Protein 1K3S (pdb70)

Secondary structure (DSSP, 8-state):
--HHHHHHHHTT------EEETTEEE---B-SSEE--EE-----SHHHHHHHHHHHHHSSSEEEE-TTS--EEEE--EETTS-HHHHHHHHHHHHHHHHHHHHHH-/--HHHHHHHHHT-----EEETTTEEE-----TTEE--EE------HHHHHHHHHHHHH-SSEEEE-TTSS-EEEE--EETTS-HHHHHHHHHHHHHHHHHHT--

Foldseek 3Di:
DFLVVLLCVVVVHDPWDWDQDPNWIDGWDDDPFKIKWTFLAQDDDDPLVVVLVVVCVVAPWHWAADPVNGGIITMDIDTSPDDSVCVNVVVVVSCVRVVVVSVVND/DWLVVLQCVVVVHDDCQDDDPLRWTDDWDCPPQKIKWTFLAQDPDPVVVVVQVVVQVPDQWHWDADPVNGGIITMHMGGRPDHSVVSNVRVVRRVVVSSVVNDD

Sequence (210 aa):
ESLLNRLYDALGLDEPLLIIDDGIQVYFNESDHTLECCPFPLPDDILTLQHFLRLNYTSAVTIGADADNTALVALYRLPQTSTEEEALTGFELFISNVKQLKEHYAESLLNRLYDALGLDAPLLIIDDGIQVYFNESDHTLECCPFPLPDDILTLQHFLRLNYTSAVTIGADADNTALVALYRLPQTSTEEEALTGFELFISNVKQLKEH

Structure (mmCIF, N/CA/C/O backbone):
data_1K3S
#
_entry.id   1K3S
#
_cell.length_a   44.497
_cell.length_b   48.725
_cell.length_c   94.532
_cell.angle_alpha   90.00
_cell.angle_beta   90.00
_cell.angle_gamma   90.00
#
_symmetry.space_group_name_H-M   'P 21 21 21'
#
loop_
_entity.id
_entity.type
_entity.pdbx_description
1 polymer SigE
2 non-polymer 'PHOSPHATE ION'
3 water water
#
loop_
_atom_site.group_PDB
_atom_site.id
_atom_site.type_symbol
_atom_site.label_atom_id
_atom_site.label_alt_id
_atom_site.label_comp_id
_atom_site.label_asym_id
_atom_site.label_entity_id
_atom_site.label_seq_id
_atom_site.pdbx_PDB_ins_code
_atom_site.Cartn_x
_atom_site.Cartn_y
_atom_site.Cartn_z
_atom_site.occupancy
_atom_site.B_iso_or_equiv
_atom_site.auth_seq_id
_atom_site.auth_comp_id
_atom_site.auth_asym_id
_atom_site.auth_atom_id
_atom_site.pdbx_PDB_model_num
ATOM 9 N N . GLU A 1 2 ? -26.656 -15.005 6.742 1.00 43.45 2 GLU A N 1
ATOM 10 C CA . GLU A 1 2 ? -25.808 -14.012 7.392 1.00 39.76 2 GLU A CA 1
ATOM 11 C C . GLU A 1 2 ? -25.128 -13.167 6.315 1.00 36.53 2 GLU A C 1
ATOM 12 O O . GLU A 1 2 ? -24.699 -13.695 5.290 1.00 33.62 2 GLU A O 1
ATOM 18 N N . SER A 1 3 ? -25.033 -11.859 6.541 1.00 34.37 3 SER A N 1
ATOM 19 C CA . SER A 1 3 ? -24.405 -10.975 5.562 1.00 32.78 3 SER A CA 1
ATOM 20 C C . SER A 1 3 ? -22.956 -11.383 5.346 1.00 29.24 3 SER A C 1
ATOM 21 O O . SER A 1 3 ? -22.372 -12.083 6.173 1.00 28.69 3 SER A O 1
ATOM 24 N N . LEU A 1 4 ? -22.377 -10.934 4.236 1.00 29.80 4 LEU A N 1
ATOM 25 C CA . LEU A 1 4 ? -20.991 -11.256 3.916 1.00 28.55 4 LEU A CA 1
ATOM 26 C C . LEU A 1 4 ? -20.022 -10.664 4.936 1.00 26.33 4 LEU A C 1
ATOM 27 O O . LEU A 1 4 ? -19.045 -11.310 5.315 1.00 22.50 4 LEU A O 1
ATOM 32 N N . LEU A 1 5 ? -20.291 -9.439 5.384 1.00 25.75 5 LEU A N 1
ATOM 33 C CA . LEU A 1 5 ? -19.419 -8.796 6.361 1.00 27.51 5 LEU A CA 1
ATOM 34 C C . LEU A 1 5 ? -19.445 -9.536 7.696 1.00 28.63 5 LEU A C 1
ATOM 35 O O . LEU A 1 5 ? -18.418 -9.654 8.365 1.00 26.81 5 LEU A O 1
ATOM 40 N N . ASN A 1 6 ? -20.616 -10.033 8.086 1.00 29.79 6 ASN A N 1
ATOM 41 C CA . ASN A 1 6 ? -20.722 -10.766 9.341 1.00 32.43 6 ASN A CA 1
ATOM 42 C C . ASN A 1 6 ? -19.932 -12.067 9.265 1.00 29.67 6 ASN A C 1
ATOM 43 O O . ASN A 1 6 ? -19.301 -12.473 10.238 1.00 28.00 6 ASN A O 1
ATOM 48 N N . ARG A 1 7 ? -19.969 -12.717 8.107 1.00 30.20 7 ARG A N 1
ATOM 49 C CA . ARG A 1 7 ? -19.241 -13.963 7.920 1.00 31.37 7 ARG A CA 1
ATOM 50 C C . ARG A 1 7 ? -17.740 -13.705 7.925 1.00 32.28 7 ARG A C 1
ATOM 51 O O . ARG A 1 7 ? -16.963 -14.565 8.334 1.00 31.45 7 ARG A O 1
ATOM 59 N N . LEU A 1 8 ? -17.333 -12.524 7.467 1.00 29.49 8 LEU A N 1
ATOM 60 C CA . LEU A 1 8 ? -15.919 -12.176 7.461 1.00 31.32 8 LEU A CA 1
ATOM 61 C C . LEU A 1 8 ? -15.498 -11.998 8.914 1.00 32.33 8 LEU A C 1
ATOM 62 O O . LEU A 1 8 ? -14.450 -12.487 9.332 1.00 32.10 8 LEU A O 1
ATOM 67 N N . TYR A 1 9 ? -16.325 -11.292 9.681 1.00 36.06 9 TYR A N 1
ATOM 68 C CA . TYR A 1 9 ? -16.040 -11.073 11.093 1.00 35.63 9 TYR A CA 1
ATOM 69 C C . TYR A 1 9 ? -15.862 -12.417 11.797 1.00 38.06 9 TYR A C 1
ATOM 70 O O . TYR A 1 9 ? -14.952 -12.583 12.609 1.00 36.53 9 TYR A O 1
ATOM 79 N N . ASP A 1 10 ? -16.728 -13.378 11.481 1.00 38.39 10 ASP A N 1
ATOM 80 C CA . ASP A 1 10 ? -16.634 -14.697 12.098 1.00 40.98 10 ASP A CA 1
ATOM 81 C C . ASP A 1 10 ? -15.314 -15.353 11.709 1.00 41.49 10 ASP A C 1
ATOM 82 O O . ASP A 1 10 ? -14.627 -15.937 12.547 1.00 41.15 10 ASP A O 1
ATOM 87 N N . ALA A 1 11 ? -14.966 -15.250 10.431 1.00 41.15 11 ALA A N 1
ATOM 88 C CA . ALA A 1 11 ? -13.731 -15.833 9.929 1.00 41.30 11 ALA A CA 1
ATOM 89 C C . ALA A 1 11 ? -12.533 -15.219 10.638 1.00 42.41 11 ALA A C 1
ATOM 90 O O . ALA A 1 11 ? -11.499 -15.863 10.804 1.00 42.30 11 ALA A O 1
ATOM 92 N N . LEU A 1 12 ? -12.675 -13.965 11.052 1.00 42.47 12 LEU A N 1
ATOM 93 C CA . LEU A 1 12 ? -11.601 -13.276 11.753 1.00 44.76 12 LEU A CA 1
ATOM 94 C C . LEU A 1 12 ? -11.713 -13.547 13.254 1.00 46.72 12 LEU A C 1
ATOM 95 O O . LEU A 1 12 ? -11.025 -12.925 14.062 1.00 45.32 12 LEU A O 1
ATOM 100 N N . GLY A 1 13 ? -12.584 -14.489 13.609 1.00 49.19 13 GLY A N 1
ATOM 101 C CA . GLY A 1 13 ? -12.782 -14.845 15.002 1.00 52.67 13 GLY A CA 1
ATOM 102 C C . GLY A 1 13 ? -13.296 -13.688 15.831 1.00 56.10 13 GLY A C 1
ATOM 103 O O . GLY A 1 13 ? -12.724 -13.359 16.870 1.00 57.02 13 GLY A O 1
ATOM 104 N N . LEU A 1 14 ? -14.383 -13.073 15.377 1.00 58.53 14 LEU A N 1
ATOM 105 C CA . LEU A 1 14 ? -14.970 -11.938 16.076 1.00 61.53 14 LEU A CA 1
ATOM 106 C C . LEU A 1 14 ? -16.468 -12.104 16.305 1.00 63.34 14 LEU A C 1
ATOM 107 O O . LEU A 1 14 ? -17.178 -12.660 15.466 1.00 63.13 14 LEU A O 1
ATOM 112 N N . ASP A 1 15 ? -16.943 -11.610 17.444 1.00 64.94 15 ASP A N 1
ATOM 113 C CA . ASP A 1 15 ? -18.356 -11.708 17.794 1.00 66.91 15 ASP A CA 1
ATOM 114 C C . ASP A 1 15 ? -19.094 -10.397 17.522 1.00 67.00 15 ASP A C 1
ATOM 115 O O . ASP A 1 15 ? -19.749 -9.883 18.454 1.00 67.06 15 ASP A O 1
ATOM 120 N N . GLU A 1 20 ? -22.712 -3.075 14.051 1.00 58.11 20 GLU A N 1
ATOM 121 C CA . GLU A 1 20 ? -22.038 -2.124 14.981 1.00 58.76 20 GLU A CA 1
ATOM 122 C C . GLU A 1 20 ? -20.706 -1.653 14.406 1.00 57.93 20 GLU A C 1
ATOM 123 O O . GLU A 1 20 ? -19.938 -2.451 13.871 1.00 57.95 20 GLU A O 1
ATOM 129 N N . PRO A 1 21 ? -20.415 -0.345 14.510 1.00 57.33 21 PRO A N 1
ATOM 130 C CA . PRO A 1 21 ? -19.151 0.179 13.983 1.00 56.55 21 PRO A CA 1
ATOM 131 C C . PRO A 1 21 ? -18.000 -0.698 14.473 1.00 54.38 21 PRO A C 1
ATOM 132 O O . PRO A 1 21 ? -18.105 -1.332 15.524 1.00 56.37 21 PRO A O 1
ATOM 136 N N . LEU A 1 22 ? -16.903 -0.734 13.727 1.00 48.48 22 LEU A N 1
ATOM 137 C CA . LEU A 1 22 ? -15.791 -1.583 14.125 1.00 42.13 22 LEU A CA 1
ATOM 138 C C . LEU A 1 22 ? -14.486 -1.240 13.412 1.00 36.70 22 LEU A C 1
ATOM 139 O O . LEU A 1 22 ? -14.469 -0.990 12.207 1.00 35.57 22 LEU A O 1
ATOM 144 N N . LEU A 1 23 ? -13.391 -1.238 14.163 1.00 29.37 23 LEU A N 1
ATOM 145 C CA . LEU A 1 23 ? -12.090 -0.937 13.588 1.00 26.34 23 LEU A CA 1
ATOM 146 C C . LEU A 1 23 ? -11.130 -2.088 13.840 1.00 25.81 23 LEU A C 1
ATOM 147 O O . LEU A 1 23 ? -10.981 -2.548 14.973 1.00 28.22 23 LEU A O 1
ATOM 152 N N . ILE A 1 24 ? -10.483 -2.559 12.782 1.00 23.88 24 ILE A N 1
ATOM 153 C CA . ILE A 1 24 ? -9.536 -3.649 12.920 1.00 23.61 24 ILE A CA 1
ATOM 154 C C . ILE A 1 24 ? -8.110 -3.140 12.835 1.00 26.05 24 ILE A C 1
ATOM 155 O O . ILE A 1 24 ? -7.797 -2.246 12.045 1.00 22.15 24 ILE A O 1
ATOM 160 N N . ILE A 1 25 ? -7.247 -3.706 13.668 1.00 25.21 25 ILE A N 1
ATOM 161 C CA . ILE A 1 25 ? -5.845 -3.338 13.653 1.00 31.51 25 ILE A CA 1
ATOM 162 C C . ILE A 1 25 ? -5.098 -4.630 13.392 1.00 34.29 25 ILE A C 1
ATOM 163 O O . ILE A 1 25 ? -5.037 -5.514 14.248 1.00 36.22 25 ILE A O 1
ATOM 168 N N . ASP A 1 26 ? -4.559 -4.735 12.184 1.00 35.59 26 ASP A N 1
ATOM 169 C CA . ASP A 1 26 ? -3.826 -5.911 11.745 1.00 39.06 26 ASP A CA 1
ATOM 170 C C . ASP A 1 26 ? -2.415 -5.484 11.358 1.00 40.79 26 ASP A C 1
ATOM 171 O O . ASP A 1 26 ? -2.214 -4.873 10.307 1.00 39.10 26 ASP A O 1
ATOM 176 N N . ASP A 1 27 ? -1.447 -5.799 12.212 1.00 42.19 27 ASP A N 1
ATOM 177 C CA . ASP A 1 27 ? -0.050 -5.445 11.965 1.00 44.98 27 ASP A CA 1
ATOM 178 C C . ASP A 1 27 ? 0.145 -3.938 11.853 1.00 44.04 27 ASP A C 1
ATOM 179 O O . ASP A 1 27 ? 0.819 -3.460 10.941 1.00 43.37 27 ASP A O 1
ATOM 184 N N . GLY A 1 28 ? -0.445 -3.192 12.781 1.00 42.29 28 GLY A N 1
ATOM 185 C CA . GLY A 1 28 ? -0.307 -1.748 12.751 1.00 39.31 28 GLY A CA 1
ATOM 186 C C . GLY A 1 28 ? -1.121 -1.093 11.650 1.00 36.69 28 GLY A C 1
ATOM 187 O O . GLY A 1 28 ? -1.138 0.133 11.534 1.00 36.93 28 GLY A O 1
ATOM 188 N N . ILE A 1 29 ? -1.791 -1.906 10.838 1.00 33.14 29 ILE A N 1
ATOM 189 C CA . ILE A 1 29 ? -2.620 -1.389 9.754 1.00 27.63 29 ILE A CA 1
ATOM 190 C C . ILE A 1 29 ? -4.073 -1.293 10.209 1.00 27.04 29 ILE A C 1
ATOM 191 O O . ILE A 1 29 ? -4.638 -2.254 10.736 1.00 25.07 29 ILE A O 1
ATOM 196 N N . GLN A 1 30 ? -4.667 -0.123 10.005 1.00 22.81 30 GLN A N 1
ATOM 197 C CA . GLN A 1 30 ? -6.055 0.112 10.384 1.00 22.94 30 GLN A CA 1
ATOM 198 C C . GLN A 1 30 ? -6.981 -0.288 9.247 1.00 23.64 30 GLN A C 1
ATOM 199 O O . GLN A 1 30 ? -6.731 0.039 8.085 1.00 20.79 30 GLN A O 1
ATOM 205 N N . VAL A 1 31 ? -8.057 -0.989 9.581 1.00 21.42 31 VAL A N 1
ATOM 206 C CA . VAL A 1 31 ? -9.012 -1.395 8.568 1.00 20.65 31 VAL A CA 1
ATOM 207 C C . VAL A 1 31 ? -10.432 -1.294 9.096 1.00 19.33 31 VAL A C 1
ATOM 208 O O . VAL A 1 31 ? -10.742 -1.825 10.163 1.00 21.37 31 VAL A O 1
ATOM 212 N N . TYR A 1 32 ? -11.283 -0.592 8.356 1.00 19.99 32 TYR A N 1
ATOM 213 C CA . TYR A 1 32 ? -12.689 -0.468 8.708 1.00 19.75 32 TYR A CA 1
ATOM 214 C C . TYR A 1 32 ? -13.464 -0.722 7.426 1.00 19.17 32 TYR A C 1
ATOM 215 O O . TYR A 1 32 ? -12.891 -0.705 6.336 1.00 18.02 32 TYR A O 1
ATOM 224 N N . PHE A 1 33 ? -14.762 -0.965 7.548 1.00 20.69 33 PHE A N 1
ATOM 225 C CA . PHE A 1 33 ? -15.571 -1.278 6.382 1.00 19.91 33 PHE A CA 1
ATOM 226 C C . PHE A 1 33 ? -16.703 -0.311 6.102 1.00 20.18 33 PHE A C 1
ATOM 227 O O . PHE A 1 33 ? -17.323 0.229 7.011 1.00 17.02 33 PHE A O 1
ATOM 235 N N . ASN A 1 34 ? -16.957 -0.097 4.821 1.00 17.93 34 ASN A N 1
ATOM 236 C CA . ASN A 1 34 ? -18.047 0.761 4.405 1.00 20.30 34 ASN A CA 1
ATOM 237 C C . ASN A 1 34 ? -18.926 -0.172 3.595 1.00 20.56 34 ASN A C 1
ATOM 238 O O . ASN A 1 34 ? -18.434 -1.151 3.033 1.00 21.11 34 ASN A O 1
ATOM 243 N N . GLU A 1 35 ? -20.221 0.104 3.549 1.00 20.75 35 GLU A N 1
ATOM 244 C CA . GLU A 1 35 ? -21.111 -0.750 2.782 1.00 23.37 35 GLU A CA 1
ATOM 245 C C . GLU A 1 35 ? -22.114 0.034 1.966 1.00 23.14 35 GLU A C 1
ATOM 246 O O . GLU A 1 35 ? -22.544 1.118 2.354 1.00 20.02 35 GLU A O 1
ATOM 252 N N . SER A 1 36 ? -22.469 -0.537 0.823 1.00 24.23 36 SER A N 1
ATOM 253 C CA . SER A 1 36 ? -23.474 0.026 -0.060 1.00 27.58 36 SER A CA 1
ATOM 254 C C . SER A 1 36 ? -24.341 -1.186 -0.379 1.00 28.46 36 SER A C 1
ATOM 255 O O . SER A 1 36 ? -24.023 -2.302 0.033 1.00 26.22 36 SER A O 1
ATOM 258 N N . ASP A 1 37 ? -25.437 -0.972 -1.094 1.00 34.19 37 ASP A N 1
ATOM 259 C CA . ASP A 1 37 ? -26.344 -2.056 -1.450 1.00 35.27 37 ASP A CA 1
ATOM 260 C C . ASP A 1 37 ? -25.664 -3.281 -2.072 1.00 34.67 37 ASP A C 1
ATOM 261 O O . ASP A 1 37 ? -25.885 -4.413 -1.639 1.00 33.22 37 ASP A O 1
ATOM 266 N N . HIS A 1 38 ? -24.820 -3.059 -3.071 1.00 30.14 38 HIS A N 1
ATOM 267 C CA . HIS A 1 38 ? -24.168 -4.170 -3.753 1.00 29.19 38 HIS A CA 1
ATOM 268 C C . HIS A 1 38 ? -22.686 -4.354 -3.449 1.00 28.64 38 HIS A C 1
ATOM 269 O O . HIS A 1 38 ? -22.075 -5.305 -3.934 1.00 27.50 38 HIS A O 1
ATOM 276 N N . THR A 1 39 ? -22.102 -3.476 -2.642 1.00 25.44 39 THR A N 1
ATOM 277 C CA . THR A 1 39 ? -20.670 -3.591 -2.400 1.00 24.74 39 THR A CA 1
ATOM 278 C C . THR A 1 39 ? -20.155 -3.429 -0.978 1.00 26.16 39 THR A C 1
ATOM 279 O O . THR A 1 39 ? -20.634 -2.592 -0.207 1.00 24.71 39 THR A O 1
ATOM 283 N N . LEU A 1 40 ? -19.168 -4.255 -0.644 1.00 24.62 40 LEU A N 1
ATOM 284 C CA . LEU A 1 40 ? -18.506 -4.189 0.647 1.00 23.63 40 LEU A CA 1
ATOM 285 C C . LEU A 1 40 ? -17.160 -3.544 0.332 1.00 24.11 40 LEU A C 1
ATOM 286 O O . LEU A 1 40 ? -16.432 -4.001 -0.556 1.00 24.95 40 LEU A O 1
ATOM 291 N N . GLU A 1 41 ? -16.842 -2.475 1.048 1.00 20.43 41 GLU A N 1
ATOM 292 C CA . GLU A 1 41 ? -15.599 -1.755 0.825 1.00 23.54 41 GLU A CA 1
ATOM 293 C C . GLU A 1 41 ? -14.674 -1.816 2.024 1.00 21.63 41 GLU A C 1
ATOM 294 O O . GLU A 1 41 ? -15.020 -1.364 3.117 1.00 23.74 41 GLU A O 1
ATOM 308 N N . CYS A 1 43 ? -11.539 -0.498 3.879 1.00 18.13 43 CYS A N 1
ATOM 309 C CA . CYS A 1 43 ? -10.834 0.776 3.897 1.00 19.80 43 CYS A CA 1
ATOM 310 C C . CYS A 1 43 ? -9.688 0.857 4.889 1.00 17.29 43 CYS A C 1
ATOM 311 O O . CYS A 1 43 ? -9.836 0.493 6.053 1.00 18.48 43 CYS A O 1
ATOM 314 N N . CYS A 1 44 ? -8.552 1.358 4.424 1.00 16.77 44 CYS A N 1
ATOM 315 C CA . CYS A 1 44 ? -7.406 1.543 5.293 1.00 17.10 44 CYS A CA 1
ATOM 316 C C . CYS A 1 44 ? -6.927 2.985 5.246 1.00 17.74 44 CYS A C 1
ATOM 317 O O . CYS A 1 44 ? -6.325 3.412 4.261 1.00 18.12 44 CYS A O 1
ATOM 320 N N . PRO A 1 45 ? -7.214 3.767 6.298 1.00 20.07 45 PRO A N 1
ATOM 321 C CA . PRO A 1 45 ? -6.752 5.156 6.292 1.00 19.04 45 PRO A CA 1
ATOM 322 C C . PRO A 1 45 ? -5.263 5.047 6.610 1.00 20.54 45 PRO A C 1
ATOM 323 O O . PRO A 1 45 ? -4.889 4.705 7.729 1.00 23.33 45 PRO A O 1
ATOM 327 N N . PHE A 1 46 ? -4.412 5.322 5.628 1.00 17.45 46 PHE A N 1
ATOM 328 C CA . PHE A 1 46 ? -2.983 5.174 5.847 1.00 19.05 46 PHE A CA 1
ATOM 329 C C . PHE A 1 46 ? -2.172 6.430 6.125 1.00 18.76 46 PHE A C 1
ATOM 330 O O . PHE A 1 46 ? -1.002 6.335 6.479 1.00 21.34 46 PHE A O 1
ATOM 346 N N . PRO A 1 48 ? -2.733 11.136 6.862 1.00 17.95 48 PRO A N 1
ATOM 347 C CA . PRO A 1 48 ? -3.677 12.256 6.798 1.00 19.04 48 PRO A CA 1
ATOM 348 C C . PRO A 1 48 ? -3.779 12.733 5.358 1.00 15.95 48 PRO A C 1
ATOM 349 O O . PRO A 1 48 ? -2.824 12.612 4.592 1.00 16.16 48 PRO A O 1
ATOM 353 N N . LEU A 1 49 ? -4.933 13.273 4.989 1.00 16.58 49 LEU A N 1
ATOM 354 C CA . LEU A 1 49 ? -5.139 13.753 3.630 1.00 15.42 49 LEU A CA 1
ATOM 355 C C . LEU A 1 49 ? -4.236 14.944 3.341 1.00 18.31 49 LEU A C 1
ATOM 356 O O . LEU A 1 49 ? -4.339 15.975 3.992 1.00 17.89 49 LEU A O 1
ATOM 361 N N . PRO A 1 50 ? -3.340 14.817 2.352 1.00 18.70 50 PRO A N 1
ATOM 362 C CA . PRO A 1 50 ? -2.456 15.945 2.040 1.00 20.12 50 PRO A CA 1
ATOM 363 C C . PRO A 1 50 ? -3.251 17.153 1.532 1.00 21.01 50 PRO A C 1
ATOM 364 O O . PRO A 1 50 ? -4.322 17.000 0.947 1.00 19.87 50 PRO A O 1
ATOM 368 N N . ASP A 1 51 ? -2.729 18.353 1.762 1.00 20.17 51 ASP A N 1
ATOM 369 C CA . ASP A 1 51 ? -3.413 19.569 1.322 1.00 23.54 51 ASP A CA 1
ATOM 370 C C . ASP A 1 51 ? -2.569 20.384 0.346 1.00 21.90 51 ASP A C 1
ATOM 371 O O . ASP A 1 51 ? -2.812 21.570 0.145 1.00 23.53 51 ASP A O 1
ATOM 376 N N . ASP A 1 52 ? -1.572 19.745 -0.255 1.00 17.70 52 ASP A N 1
ATOM 377 C CA . ASP A 1 52 ? -0.704 20.423 -1.207 1.00 17.75 52 ASP A CA 1
ATOM 378 C C . ASP A 1 52 ? -0.905 19.819 -2.585 1.00 16.28 52 ASP A C 1
ATOM 379 O O . ASP A 1 52 ? -1.156 18.618 -2.732 1.00 17.07 52 ASP A O 1
ATOM 384 N N . ILE A 1 53 ? -0.777 20.665 -3.596 1.00 16.63 53 ILE A N 1
ATOM 385 C CA . ILE A 1 53 ? -0.965 20.275 -4.986 1.00 13.77 53 ILE A CA 1
ATOM 386 C C . ILE A 1 53 ? -0.152 19.089 -5.470 1.00 16.59 53 ILE A C 1
ATOM 387 O O . ILE A 1 53 ? -0.699 18.161 -6.049 1.00 13.77 53 ILE A O 1
ATOM 392 N N . LEU A 1 54 ? 1.155 19.115 -5.237 1.00 13.37 54 LEU A N 1
ATOM 393 C CA . LEU A 1 54 ? 2.001 18.052 -5.741 1.00 15.90 54 LEU A CA 1
ATOM 394 C C . LEU A 1 54 ? 1.799 16.669 -5.135 1.00 14.61 54 LEU A C 1
ATOM 395 O O . LEU A 1 54 ? 1.836 15.675 -5.856 1.00 14.72 54 LEU A O 1
ATOM 400 N N . THR A 1 55 ? 1.588 16.596 -3.826 1.00 13.45 55 THR A N 1
ATOM 401 C CA . THR A 1 55 ? 1.388 15.304 -3.192 1.00 17.22 55 THR A CA 1
ATOM 402 C C . THR A 1 55 ? 0.063 14.710 -3.659 1.00 14.33 55 THR A C 1
ATOM 403 O O . THR A 1 55 ? -0.032 13.509 -3.905 1.00 16.23 55 THR A O 1
ATOM 407 N N . LEU A 1 56 ? -0.955 15.556 -3.786 1.00 14.40 56 LEU A N 1
ATOM 408 C CA . LEU A 1 56 ? -2.264 15.100 -4.251 1.00 15.95 56 LEU A CA 1
ATOM 409 C C . LEU A 1 56 ? -2.194 14.573 -5.686 1.00 17.23 56 LEU A C 1
ATOM 410 O O . LEU A 1 56 ? -2.776 13.535 -6.002 1.00 16.29 56 LEU A O 1
ATOM 415 N N . GLN A 1 57 ? -1.479 15.274 -6.562 1.00 16.00 57 GLN A N 1
ATOM 416 C CA . GLN A 1 57 ? -1.367 14.804 -7.937 1.00 16.97 57 GLN A CA 1
ATOM 417 C C . GLN A 1 57 ? -0.596 13.488 -7.971 1.00 15.75 57 GLN A C 1
ATOM 418 O O . GLN A 1 57 ? -0.886 12.603 -8.775 1.00 17.69 57 GLN A O 1
ATOM 424 N N . HIS A 1 58 ? 0.386 13.371 -7.089 1.00 16.48 58 HIS A N 1
ATOM 425 C CA . HIS A 1 58 ? 1.191 12.163 -6.996 1.00 17.50 58 HIS A CA 1
ATOM 426 C C . HIS A 1 58 ? 0.322 10.948 -6.648 1.00 16.79 58 HIS A C 1
ATOM 427 O O . HIS A 1 58 ? 0.485 9.875 -7.221 1.00 20.35 58 HIS A O 1
ATOM 434 N N . PHE A 1 59 ? -0.598 11.116 -5.706 1.00 17.08 59 PHE A N 1
ATOM 435 C CA . PHE A 1 59 ? -1.447 10.005 -5.316 1.00 17.90 59 PHE A CA 1
ATOM 436 C C . PHE A 1 59 ? -2.481 9.658 -6.373 1.00 19.34 59 PHE 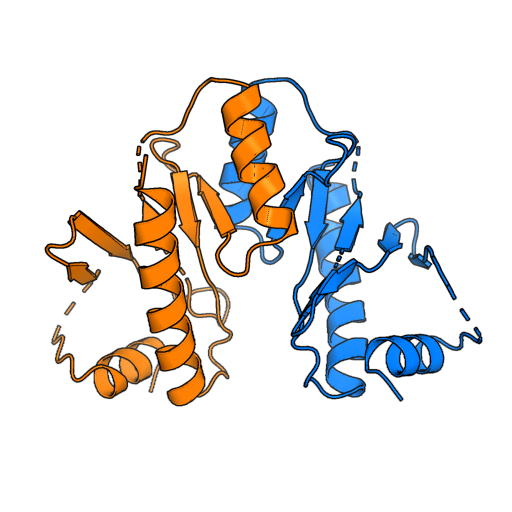A C 1
ATOM 437 O O . PHE A 1 59 ? -2.931 8.518 -6.458 1.00 18.66 59 PHE A O 1
ATOM 445 N N . LEU A 1 60 ? -2.847 10.633 -7.193 1.00 18.66 60 LEU A N 1
ATOM 446 C CA . LEU A 1 60 ? -3.775 10.359 -8.273 1.00 19.71 60 LEU A CA 1
ATOM 447 C C . LEU A 1 60 ? -3.010 9.526 -9.314 1.00 19.12 60 LEU A C 1
ATOM 448 O O . LEU A 1 60 ? -3.560 8.592 -9.897 1.00 18.45 60 LEU A O 1
ATOM 453 N N . ARG A 1 61 ? -1.739 9.851 -9.535 1.00 16.99 61 ARG A N 1
ATOM 454 C CA . ARG A 1 61 ? -0.927 9.082 -10.484 1.00 18.80 61 ARG A CA 1
ATOM 455 C C . ARG A 1 61 ? -0.720 7.666 -9.942 1.00 20.00 61 ARG A C 1
ATOM 456 O O . ARG A 1 61 ? -0.760 6.698 -10.691 1.00 19.76 61 ARG A O 1
ATOM 464 N N . LEU A 1 62 ? -0.502 7.553 -8.635 1.00 17.42 62 LEU A N 1
ATOM 465 C CA . LEU A 1 62 ? -0.285 6.250 -8.019 1.00 24.31 62 LEU A CA 1
ATOM 466 C C . LEU A 1 62 ? -1.485 5.350 -8.281 1.00 26.53 62 LEU A C 1
ATOM 467 O O . LEU A 1 62 ? -1.337 4.148 -8.476 1.00 23.33 62 LEU A O 1
ATOM 472 N N . ASN A 1 63 ? -2.673 5.947 -8.299 1.00 28.10 63 ASN A N 1
ATOM 473 C CA . ASN A 1 63 ? -3.904 5.211 -8.559 1.00 28.10 63 ASN A CA 1
ATOM 474 C C . ASN A 1 63 ? -3.828 4.451 -9.868 1.00 29.06 63 ASN A C 1
ATOM 475 O O . ASN A 1 63 ? -4.367 3.353 -9.997 1.00 30.08 63 ASN A O 1
ATOM 480 N N . TYR A 1 64 ? -3.168 5.052 -10.846 1.00 26.47 64 TYR A N 1
ATOM 481 C CA . TYR A 1 64 ? -3.023 4.439 -12.154 1.00 31.04 64 TYR A CA 1
ATOM 482 C C . TYR A 1 64 ? -2.139 3.193 -12.098 1.00 31.78 64 TYR A C 1
ATOM 483 O O . TYR A 1 64 ? -2.406 2.204 -12.780 1.00 32.25 64 TYR A O 1
ATOM 492 N N . THR A 1 65 ? -1.098 3.233 -11.272 1.00 32.09 65 THR A N 1
ATOM 493 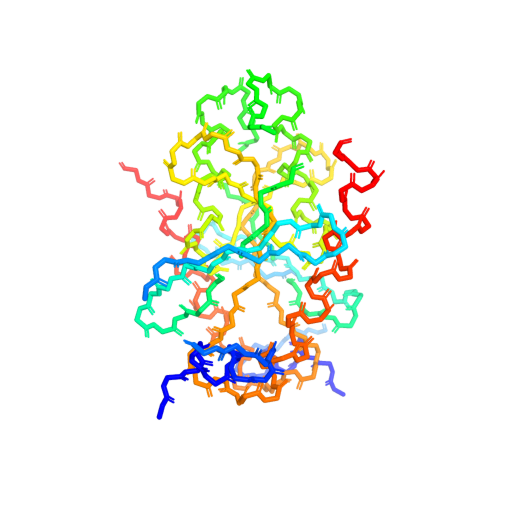C CA . THR A 1 65 ? -0.177 2.104 -11.179 1.00 34.20 65 THR A CA 1
ATOM 494 C C . THR A 1 65 ? -0.380 1.133 -10.017 1.00 35.41 65 THR A C 1
ATOM 495 O O . THR A 1 65 ? -0.059 -0.048 -10.135 1.00 36.79 65 THR A O 1
ATOM 499 N N . SER A 1 66 ? -0.917 1.615 -8.902 1.00 34.91 66 SER A N 1
ATOM 500 C CA . SER A 1 66 ? -1.122 0.754 -7.742 1.00 36.80 66 SER A CA 1
ATOM 501 C C . SER A 1 66 ? -2.218 -0.290 -7.945 1.00 37.28 66 SER A C 1
ATOM 502 O O . SER A 1 66 ? -3.185 -0.069 -8.675 1.00 36.44 66 SER A O 1
ATOM 505 N N . ALA A 1 67 ? -2.053 -1.431 -7.286 1.00 38.42 67 ALA A N 1
ATOM 506 C CA . ALA A 1 67 ? -3.015 -2.522 -7.374 1.00 39.36 67 ALA A CA 1
ATOM 507 C C . ALA A 1 67 ? -4.298 -2.176 -6.626 1.00 37.26 67 ALA A C 1
ATOM 508 O O . ALA A 1 67 ? -5.373 -2.661 -6.975 1.00 40.96 67 ALA A O 1
ATOM 510 N N . VAL A 1 68 ? -4.184 -1.347 -5.592 1.00 33.14 68 VAL A N 1
ATOM 511 C CA . VAL A 1 68 ? -5.354 -0.949 -4.820 1.00 30.45 68 VAL A CA 1
ATOM 512 C C . VAL A 1 68 ? -5.720 0.513 -5.046 1.00 25.98 68 VAL A C 1
ATOM 513 O O . VAL A 1 68 ? -4.864 1.366 -5.280 1.00 23.15 68 VAL A O 1
ATOM 517 N N . THR A 1 69 ? -7.012 0.781 -4.965 1.00 21.01 69 THR A N 1
ATOM 518 C CA . THR A 1 69 ? -7.540 2.115 -5.151 1.00 21.30 69 THR A CA 1
ATOM 519 C C . THR A 1 69 ? -7.133 3.024 -4.004 1.00 19.18 69 THR A C 1
ATOM 520 O O . THR A 1 69 ? -7.131 2.618 -2.842 1.00 18.30 69 THR A O 1
ATOM 524 N N . ILE A 1 70 ? -6.789 4.257 -4.337 1.00 18.18 70 ILE A N 1
ATOM 525 C CA . ILE A 1 70 ? -6.414 5.228 -3.324 1.00 14.68 70 ILE A CA 1
ATOM 526 C C . ILE A 1 70 ? -7.394 6.391 -3.451 1.00 17.62 70 ILE A C 1
ATOM 527 O O . ILE A 1 70 ? -7.589 6.928 -4.543 1.00 16.52 70 ILE A O 1
ATOM 532 N N . GLY A 1 71 ? -8.031 6.748 -2.338 1.00 14.97 71 GLY A N 1
ATOM 533 C CA . GLY A 1 71 ? -8.981 7.840 -2.346 1.00 15.92 71 GLY A CA 1
ATOM 534 C C . GLY A 1 71 ? -8.922 8.628 -1.051 1.00 14.63 71 GLY A C 1
ATOM 535 O O . GLY A 1 71 ? -7.989 8.481 -0.264 1.00 19.43 71 GLY A O 1
ATOM 536 N N . ALA A 1 72 ? -9.925 9.473 -0.840 1.00 17.72 72 ALA A N 1
ATOM 537 C CA . ALA A 1 72 ? -10.024 10.287 0.359 1.00 17.86 72 ALA A CA 1
ATOM 538 C C . ALA A 1 72 ? -11.355 9.930 0.997 1.00 16.39 72 ALA A C 1
ATOM 539 O O . ALA A 1 72 ? -12.342 9.719 0.294 1.00 17.40 72 ALA A O 1
ATOM 541 N N . ASP A 1 73 ? -11.386 9.860 2.321 1.00 16.74 73 ASP A N 1
ATOM 542 C CA . ASP A 1 73 ? -12.619 9.517 3.013 1.00 19.52 73 ASP A CA 1
ATOM 543 C C . ASP A 1 73 ? -13.621 10.667 2.958 1.00 18.35 73 ASP A C 1
ATOM 544 O O . ASP A 1 73 ? -13.281 11.785 2.571 1.00 17.37 73 ASP A O 1
ATOM 549 N N . ALA A 1 74 ? -14.863 10.379 3.324 1.00 21.89 74 ALA A N 1
ATOM 550 C CA . ALA A 1 74 ? -15.934 11.376 3.271 1.00 25.24 74 ALA A CA 1
ATOM 551 C C . ALA A 1 74 ? -15.688 12.677 4.034 1.00 26.98 74 ALA A C 1
ATOM 552 O O . ALA A 1 74 ? -16.139 13.736 3.596 1.00 28.09 74 ALA A O 1
ATOM 554 N N . ASP A 1 75 ? -14.976 12.605 5.160 1.00 26.61 75 ASP A N 1
ATOM 555 C CA . ASP A 1 75 ? -14.706 13.798 5.965 1.00 28.31 75 ASP A CA 1
ATOM 556 C C . ASP A 1 75 ? -13.450 14.552 5.550 1.00 27.31 75 ASP A C 1
ATOM 557 O O . ASP A 1 75 ? -13.041 15.502 6.221 1.00 23.45 75 ASP A O 1
ATOM 562 N N . ASN A 1 76 ? -12.833 14.121 4.457 1.00 23.47 76 ASN A N 1
ATOM 563 C CA . ASN A 1 76 ? -11.624 14.769 3.965 1.00 26.68 76 ASN A CA 1
ATOM 564 C C . ASN A 1 76 ? -10.536 14.788 5.025 1.00 23.73 76 ASN A C 1
ATOM 565 O O . ASN A 1 76 ? -9.747 15.722 5.096 1.00 25.17 76 ASN A O 1
ATOM 570 N N . THR A 1 77 ? -10.488 13.750 5.846 1.00 23.55 77 THR A N 1
ATOM 571 C CA . THR A 1 77 ? -9.497 13.693 6.904 1.00 25.84 77 THR A CA 1
ATOM 572 C C . THR A 1 77 ? -8.305 12.816 6.543 1.00 24.11 77 THR A C 1
ATOM 573 O O . THR A 1 77 ? -7.168 13.118 6.912 1.00 23.61 77 THR A O 1
ATOM 577 N N . ALA A 1 78 ? -8.550 11.740 5.808 1.00 19.63 78 ALA A N 1
ATOM 578 C CA . ALA A 1 78 ? -7.452 10.855 5.469 1.00 18.50 78 ALA A CA 1
ATOM 579 C C . ALA A 1 78 ? -7.413 10.345 4.044 1.00 15.80 78 ALA A C 1
ATOM 580 O O . ALA A 1 78 ? -8.423 10.314 3.346 1.00 15.08 78 ALA A O 1
ATOM 582 N N . LEU A 1 79 ? -6.211 9.970 3.620 1.00 13.44 79 LEU A N 1
ATOM 583 C CA . LEU A 1 79 ? -6.025 9.348 2.330 1.00 14.38 79 LEU A CA 1
ATOM 584 C C . LEU A 1 79 ? -6.348 7.912 2.711 1.00 15.53 79 LEU A C 1
ATOM 585 O O . LEU A 1 79 ? -5.933 7.448 3.772 1.00 18.13 79 LEU A O 1
ATOM 590 N N . VAL A 1 80 ? -7.075 7.210 1.858 1.00 17.53 80 VAL A N 1
ATOM 591 C CA . VAL A 1 80 ? -7.457 5.843 2.161 1.00 15.24 80 VAL A CA 1
ATOM 592 C C . VAL A 1 80 ? -7.163 4.909 1.013 1.00 17.53 80 VAL A C 1
ATOM 593 O O . VAL A 1 80 ? -7.311 5.280 -0.153 1.00 21.66 80 VAL A O 1
ATOM 597 N N . ALA A 1 81 ? -6.732 3.699 1.353 1.00 14.89 81 ALA A N 1
ATOM 598 C CA . ALA A 1 81 ? -6.488 2.663 0.368 1.00 15.93 81 ALA A CA 1
ATOM 599 C C . ALA A 1 81 ? -7.755 1.817 0.512 1.00 17.64 81 ALA A C 1
ATOM 600 O O . ALA A 1 81 ? -8.254 1.634 1.628 1.00 16.31 81 ALA A O 1
ATOM 602 N N . LEU A 1 82 ? -8.296 1.316 -0.590 1.00 15.70 82 LEU A N 1
ATOM 603 C CA . LEU A 1 82 ? -9.500 0.514 -0.479 1.00 18.71 82 LEU A CA 1
ATOM 604 C C . LEU A 1 82 ? -9.665 -0.576 -1.526 1.00 18.13 82 LEU A C 1
ATOM 605 O O . LEU A 1 82 ? -9.004 -0.580 -2.565 1.00 18.34 82 LEU A O 1
ATOM 610 N N . TYR A 1 83 ? -10.560 -1.507 -1.225 1.00 16.36 83 TYR A N 1
ATOM 611 C CA . TYR A 1 83 ? -10.833 -2.631 -2.104 1.00 18.65 83 TYR A CA 1
ATOM 612 C C . TYR A 1 83 ? -12.329 -2.910 -2.073 1.00 18.86 83 TYR A C 1
ATOM 613 O O . TYR A 1 83 ? -12.914 -3.100 -1.005 1.00 20.51 83 TYR A O 1
ATOM 622 N N . ARG A 1 84 ? -12.941 -2.906 -3.251 1.00 18.48 84 ARG A N 1
ATOM 623 C CA . ARG A 1 84 ? -14.366 -3.156 -3.385 1.00 20.56 84 ARG A CA 1
ATOM 624 C C . ARG A 1 84 ? -14.585 -4.621 -3.713 1.00 19.30 84 ARG A C 1
ATOM 625 O O . ARG A 1 84 ? -13.956 -5.161 -4.618 1.00 19.32 84 ARG A O 1
ATOM 633 N N . LEU A 1 85 ? -15.490 -5.252 -2.978 1.00 25.32 85 LEU A N 1
ATOM 634 C CA . LEU A 1 85 ? -15.811 -6.654 -3.181 1.00 27.43 85 LEU A CA 1
ATOM 635 C C . LEU A 1 85 ? -17.335 -6.785 -3.262 1.00 26.75 85 LEU A C 1
ATOM 636 O O . LEU A 1 85 ? -18.059 -6.247 -2.425 1.00 24.38 85 LEU A O 1
ATOM 641 N N . PRO A 1 86 ? -17.841 -7.488 -4.284 1.00 26.70 86 PRO A N 1
ATOM 642 C CA . PRO A 1 86 ? -19.287 -7.665 -4.440 1.00 27.98 86 PRO A CA 1
ATOM 643 C C . PRO A 1 86 ? -19.925 -8.308 -3.212 1.00 28.22 86 PRO A C 1
ATOM 644 O O . PRO A 1 86 ? -19.397 -9.278 -2.668 1.00 26.14 86 PRO A O 1
ATOM 648 N N . GLN A 1 87 ? -21.056 -7.760 -2.778 1.00 26.42 87 GLN A N 1
ATOM 649 C CA . GLN A 1 87 ? -21.758 -8.289 -1.615 1.00 29.27 87 GLN A CA 1
ATOM 650 C C . GLN A 1 87 ? -22.243 -9.704 -1.904 1.00 27.98 87 GLN A C 1
ATOM 651 O O . GLN A 1 87 ? -22.773 -10.376 -1.026 1.00 29.20 87 GLN A O 1
ATOM 657 N N . THR A 1 88 ? -22.051 -10.149 -3.142 1.00 27.10 88 THR A N 1
ATOM 658 C CA . THR A 1 88 ? -22.459 -11.488 -3.556 1.00 29.15 88 THR A CA 1
ATOM 659 C C . THR A 1 88 ? -21.284 -12.458 -3.532 1.00 27.06 88 THR A C 1
ATOM 660 O O . THR A 1 88 ? -21.427 -13.623 -3.900 1.00 27.16 88 THR A O 1
ATOM 664 N N . SER A 1 89 ? -20.125 -11.973 -3.094 1.00 25.21 89 SER A N 1
ATOM 665 C CA . SER A 1 89 ? -18.920 -12.795 -3.030 1.00 24.79 89 SER A CA 1
ATOM 666 C C . SER A 1 89 ? -19.036 -13.861 -1.954 1.00 23.81 89 SER A C 1
ATOM 667 O O . SER A 1 89 ? -19.852 -13.749 -1.045 1.00 23.22 89 SER A O 1
ATOM 670 N N . THR A 1 90 ? -18.207 -14.893 -2.058 1.00 23.98 90 THR A N 1
ATOM 671 C CA . THR A 1 90 ? -18.211 -15.974 -1.082 1.00 24.33 90 THR A CA 1
ATOM 672 C C . THR A 1 90 ? -17.401 -15.563 0.144 1.00 26.85 90 THR A C 1
ATOM 673 O O . THR A 1 90 ? -16.521 -14.701 0.059 1.00 28.37 90 THR A O 1
ATOM 677 N N . GLU A 1 91 ? -17.695 -16.186 1.281 1.00 25.69 91 GLU A N 1
ATOM 678 C CA . GLU A 1 91 ? -16.995 -15.885 2.526 1.00 27.38 91 GLU A CA 1
ATOM 679 C C . GLU A 1 91 ? -15.491 -16.005 2.330 1.00 30.82 91 GLU A C 1
ATOM 680 O O . GLU A 1 91 ? -14.716 -15.179 2.825 1.00 25.83 91 GLU A O 1
ATOM 686 N N . GLU A 1 92 ? -15.088 -17.034 1.592 1.00 30.54 92 GLU A N 1
ATOM 687 C CA . GLU A 1 92 ? -13.679 -17.288 1.323 1.00 33.91 92 GLU A CA 1
ATOM 688 C C . GLU A 1 92 ? -13.030 -16.152 0.530 1.00 31.16 92 GLU A C 1
ATOM 689 O O . GLU A 1 92 ? -11.909 -15.746 0.823 1.00 31.64 92 GLU A O 1
ATOM 695 N N . GLU A 1 93 ? -13.731 -15.652 -0.482 1.00 30.44 93 GLU A N 1
ATOM 696 C CA . GLU A 1 93 ? -13.209 -14.559 -1.298 1.00 30.56 93 GLU A CA 1
ATOM 697 C C . GLU A 1 93 ? -13.072 -13.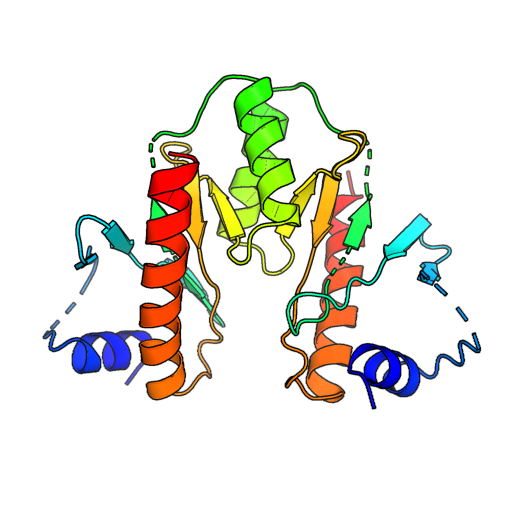307 -0.431 1.00 28.87 93 GLU A C 1
ATOM 698 O O . GLU A 1 93 ? -12.162 -12.502 -0.625 1.00 28.57 93 GLU A O 1
ATOM 704 N N . ALA A 1 94 ? -13.975 -13.155 0.531 1.00 27.84 94 ALA A N 1
ATOM 705 C CA . ALA A 1 94 ? -13.927 -12.016 1.437 1.00 27.43 94 ALA A CA 1
ATOM 706 C C . ALA A 1 94 ? -12.658 -12.117 2.281 1.00 28.57 94 ALA A C 1
ATOM 707 O O . ALA A 1 94 ? -11.871 -11.174 2.349 1.00 26.42 94 ALA A O 1
ATOM 709 N N . LEU A 1 95 ? -12.457 -13.271 2.911 1.00 28.30 95 LEU A N 1
ATOM 710 C CA . LEU A 1 95 ? -11.286 -13.488 3.758 1.00 28.72 95 LEU A CA 1
ATOM 711 C C . LEU A 1 95 ? -9.973 -13.383 2.986 1.00 28.59 95 LEU A C 1
ATOM 712 O O . LEU A 1 95 ? -9.045 -12.690 3.415 1.00 27.51 95 LEU A O 1
ATOM 717 N N . THR A 1 96 ? -9.884 -14.069 1.854 1.00 26.73 96 THR A N 1
ATOM 718 C CA . THR A 1 96 ? -8.664 -14.017 1.062 1.00 30.99 96 THR A CA 1
ATOM 719 C C . THR A 1 96 ? -8.442 -12.586 0.581 1.00 29.62 96 THR A C 1
ATOM 720 O O . THR A 1 96 ? -7.321 -12.081 0.609 1.00 27.88 96 THR A O 1
ATOM 724 N N . GLY A 1 97 ? -9.519 -11.937 0.144 1.00 27.55 97 GLY A N 1
ATOM 725 C CA . GLY A 1 97 ? -9.417 -10.565 -0.321 1.00 28.42 97 GLY A CA 1
ATOM 726 C C . GLY A 1 97 ? -8.877 -9.674 0.785 1.00 25.28 97 GLY A C 1
ATOM 727 O O . GLY A 1 97 ? -8.016 -8.824 0.555 1.00 23.60 97 GLY A O 1
ATOM 728 N N . PHE A 1 98 ? -9.394 -9.879 1.991 1.00 25.47 98 PHE A N 1
ATOM 729 C CA . PHE A 1 98 ? -8.973 -9.127 3.165 1.00 25.79 98 PHE A CA 1
ATOM 730 C C . PHE A 1 98 ? -7.468 -9.289 3.379 1.00 29.39 98 PHE A C 1
ATOM 731 O O . PHE A 1 98 ? -6.748 -8.310 3.580 1.00 26.33 98 PHE A O 1
ATOM 739 N N . GLU A 1 99 ? -7.000 -10.533 3.328 1.00 25.49 99 GLU A N 1
ATOM 740 C CA . GLU A 1 99 ? -5.589 -10.833 3.523 1.00 29.84 99 GLU A CA 1
ATOM 741 C C . GLU A 1 99 ? -4.697 -10.194 2.469 1.00 26.72 99 GLU A C 1
ATOM 742 O O . GLU A 1 99 ? -3.629 -9.677 2.788 1.00 29.00 99 GLU A O 1
ATOM 748 N N . LEU A 1 100 ? -5.131 -10.238 1.215 1.00 25.15 100 LEU A N 1
ATOM 749 C CA . LEU A 1 100 ? -4.359 -9.648 0.130 1.00 26.02 100 LEU A CA 1
ATOM 750 C C . LEU A 1 100 ? -4.374 -8.124 0.247 1.00 24.70 100 LEU A C 1
ATOM 751 O O . LEU A 1 100 ? -3.396 -7.464 -0.083 1.00 23.93 100 LEU A O 1
ATOM 756 N N . PHE A 1 101 ? -5.493 -7.579 0.712 1.00 23.15 101 PHE A N 1
ATOM 757 C CA . PHE A 1 101 ? -5.642 -6.136 0.899 1.00 23.02 101 PHE A CA 1
ATOM 758 C C . PHE A 1 101 ? -4.579 -5.697 1.899 1.00 23.66 101 PHE A C 1
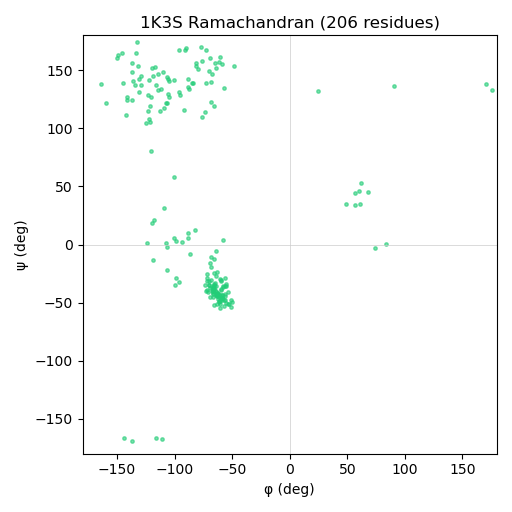ATOM 759 O O . PHE A 1 101 ? -3.778 -4.801 1.622 1.00 22.13 101 PHE A O 1
ATOM 767 N N . ILE A 1 102 ? -4.576 -6.344 3.061 1.00 23.62 102 ILE A N 1
ATOM 768 C CA . ILE A 1 102 ? -3.612 -6.046 4.114 1.00 25.79 102 ILE A CA 1
ATOM 769 C C . ILE A 1 102 ? -2.193 -6.058 3.555 1.00 25.60 102 ILE A C 1
ATOM 770 O O . ILE A 1 102 ? -1.407 -5.149 3.813 1.00 24.78 102 ILE A O 1
ATOM 775 N N . SER A 1 103 ? -1.874 -7.100 2.795 1.00 22.96 103 SER A N 1
ATOM 776 C CA . SER A 1 103 ? -0.554 -7.240 2.189 1.00 25.66 103 SER A CA 1
ATOM 777 C C . SER A 1 103 ? -0.213 -6.058 1.280 1.00 23.27 103 SER A C 1
ATOM 778 O O . SER A 1 103 ? 0.893 -5.519 1.332 1.00 22.87 103 SER A O 1
ATOM 781 N N . ASN A 1 104 ? -1.167 -5.666 0.443 1.00 19.81 104 ASN A N 1
ATOM 782 C CA . ASN A 1 104 ? -0.966 -4.550 -0.473 1.00 22.10 104 ASN A CA 1
ATOM 783 C C . ASN A 1 104 ? -0.825 -3.218 0.259 1.00 20.66 104 ASN A C 1
ATOM 784 O O . ASN A 1 104 ? 0.064 -2.419 -0.050 1.00 18.24 104 ASN A O 1
ATOM 789 N N . VAL A 1 105 ? -1.699 -2.976 1.230 1.00 21.40 105 VAL A N 1
ATOM 790 C CA . VAL A 1 105 ? -1.654 -1.727 1.985 1.00 21.91 105 VAL A CA 1
ATOM 791 C C . VAL A 1 105 ? -0.385 -1.610 2.831 1.00 22.92 105 VAL A C 1
ATOM 792 O O . VAL A 1 105 ? 0.155 -0.516 3.006 1.00 25.17 105 VAL A O 1
ATOM 796 N N . LYS A 1 106 ? 0.087 -2.734 3.358 1.00 19.78 106 LYS A N 1
ATOM 797 C CA . LYS A 1 106 ? 1.291 -2.725 4.174 1.00 23.59 106 LYS A CA 1
ATOM 798 C C . LYS A 1 106 ? 2.463 -2.179 3.373 1.00 21.83 106 LYS A C 1
ATOM 799 O O . LYS A 1 106 ? 3.219 -1.343 3.860 1.00 24.34 106 LYS A O 1
ATOM 805 N N . GLN A 1 107 ? 2.607 -2.649 2.140 1.00 20.02 107 GLN A N 1
ATOM 806 C CA . GLN A 1 107 ? 3.693 -2.198 1.285 1.00 22.24 107 GLN A CA 1
ATOM 807 C C . GLN A 1 107 ? 3.450 -0.781 0.776 1.00 20.31 107 GLN A C 1
ATOM 808 O O . GLN A 1 107 ? 4.387 -0.007 0.609 1.00 20.08 107 GLN A O 1
ATOM 814 N N . LEU A 1 108 ? 2.191 -0.448 0.520 1.00 19.80 108 LEU A N 1
ATOM 815 C CA . LEU A 1 108 ? 1.846 0.885 0.045 1.00 19.81 108 LEU A CA 1
ATOM 816 C C . LEU A 1 108 ? 2.247 1.914 1.099 1.00 19.48 108 LEU A C 1
ATOM 817 O O . LEU A 1 108 ? 2.898 2.919 0.799 1.00 19.74 108 LEU A O 1
ATOM 822 N N . LYS A 1 109 ? 1.857 1.640 2.337 1.00 16.46 109 LYS A N 1
ATOM 823 C CA . LYS A 1 109 ? 2.133 2.527 3.453 1.00 19.92 109 LYS A CA 1
ATOM 824 C C . LYS A 1 109 ? 3.633 2.690 3.700 1.00 22.33 109 LYS A C 1
ATOM 825 O O . LYS A 1 109 ? 4.122 3.811 3.855 1.00 18.36 109 LYS A O 1
ATOM 831 N N . GLU A 1 110 ? 4.367 1.582 3.724 1.00 22.07 110 GLU A N 1
ATOM 832 C CA . GLU A 1 110 ? 5.802 1.658 3.974 1.00 23.78 110 GLU A CA 1
ATOM 833 C C . GLU A 1 110 ? 6.590 2.372 2.879 1.00 22.31 110 GLU A C 1
ATOM 834 O O . GLU A 1 110 ? 7.664 2.910 3.139 1.00 24.85 110 GLU A O 1
ATOM 840 N N . HIS A 1 111 ? 6.062 2.387 1.661 1.00 20.68 111 HIS A N 1
ATOM 841 C CA . HIS A 1 111 ? 6.746 3.045 0.552 1.00 21.88 111 HIS A CA 1
ATOM 842 C C . HIS A 1 111 ? 6.293 4.470 0.257 1.00 20.30 111 HIS A C 1
ATOM 843 O O . HIS A 1 111 ? 7.094 5.299 -0.165 1.00 20.30 111 HIS A O 1
ATOM 850 N N . TYR A 1 112 ? 5.017 4.758 0.486 1.00 20.45 112 TYR A N 1
ATOM 851 C CA . TYR A 1 112 ? 4.482 6.075 0.158 1.00 18.55 112 TYR A CA 1
ATOM 852 C C . TYR A 1 112 ? 3.918 6.906 1.291 1.00 20.01 112 TYR A C 1
ATOM 853 O O . TYR A 1 112 ? 3.681 8.095 1.109 1.00 19.77 112 TYR A O 1
ATOM 862 N N . ALA A 1 113 ? 3.700 6.294 2.448 1.00 20.66 113 ALA A N 1
ATOM 863 C CA . ALA A 1 113 ? 3.130 7.014 3.581 1.00 26.02 113 ALA A CA 1
ATOM 864 C C . ALA A 1 113 ? 4.176 7.693 4.455 1.00 29.98 113 ALA A C 1
ATOM 865 O O . ALA A 1 113 ? 5.382 7.600 4.140 1.00 29.79 113 ALA A O 1
ATOM 868 N N . GLU B 1 2 ? -6.621 -17.364 -24.988 1.00 56.01 2 GLU B N 1
ATOM 869 C CA . GLU B 1 2 ? -7.535 -16.250 -25.374 1.00 56.79 2 GLU B CA 1
ATOM 870 C C . GLU B 1 2 ? -7.570 -15.186 -24.278 1.00 54.97 2 GLU B C 1
ATOM 871 O O . GLU B 1 2 ? -8.224 -15.363 -23.248 1.00 55.33 2 GLU B O 1
ATOM 877 N N . SER B 1 3 ? -6.863 -14.083 -24.506 1.00 50.80 3 SER B N 1
ATOM 878 C CA . SER B 1 3 ? -6.804 -12.989 -23.539 1.00 48.20 3 SER B CA 1
ATOM 879 C C . SER B 1 3 ? -8.182 -12.414 -23.225 1.00 45.53 3 SER B C 1
ATOM 880 O O . SER B 1 3 ? -9.106 -12.517 -24.029 1.00 41.10 3 SER B O 1
ATOM 883 N N . LEU B 1 4 ? -8.309 -11.805 -22.050 1.00 44.77 4 LEU B N 1
ATOM 884 C CA . LEU B 1 4 ? -9.573 -11.207 -21.638 1.00 43.57 4 LEU B CA 1
ATOM 885 C C . LEU B 1 4 ? -9.942 -10.057 -22.573 1.00 41.28 4 LEU B C 1
ATOM 886 O O . LEU B 1 4 ? -11.116 -9.831 -22.863 1.00 39.23 4 LEU B O 1
ATOM 891 N N . LEU B 1 5 ? -8.934 -9.326 -23.038 1.00 41.17 5 LEU B N 1
ATOM 892 C CA . LEU B 1 5 ? -9.177 -8.216 -23.952 1.00 41.10 5 LEU B CA 1
ATOM 893 C C . LEU B 1 5 ? -9.840 -8.754 -25.216 1.00 39.42 5 LEU B C 1
ATOM 894 O O . LEU B 1 5 ? -10.876 -8.246 -25.647 1.00 36.50 5 LEU B O 1
ATOM 899 N N . ASN B 1 6 ? -9.238 -9.783 -25.807 1.00 41.07 6 ASN B N 1
ATOM 900 C CA . ASN B 1 6 ? -9.796 -10.387 -27.013 1.00 43.56 6 ASN B CA 1
ATOM 901 C C . ASN B 1 6 ? -11.208 -10.866 -26.721 1.00 40.46 6 ASN B C 1
ATOM 902 O O . ASN B 1 6 ? -12.094 -10.773 -27.568 1.00 38.72 6 ASN B O 1
ATOM 907 N N . ARG B 1 7 ? -11.406 -11.368 -25.507 1.00 39.62 7 ARG B N 1
ATOM 908 C CA . ARG B 1 7 ? -12.708 -11.856 -25.065 1.00 40.34 7 ARG B CA 1
ATOM 909 C C . ARG B 1 7 ? -13.731 -10.720 -25.106 1.00 39.22 7 ARG B C 1
ATOM 910 O O . ARG B 1 7 ? -14.838 -10.880 -25.625 1.00 37.21 7 ARG B O 1
ATOM 918 N N . LEU B 1 8 ? -13.352 -9.574 -24.545 1.00 36.52 8 LEU B N 1
ATOM 919 C CA . LEU B 1 8 ? -14.225 -8.403 -24.510 1.00 33.73 8 LEU B CA 1
ATOM 920 C C . LEU B 1 8 ? -14.619 -7.962 -25.915 1.00 31.86 8 LEU B C 1
ATOM 921 O O . LEU B 1 8 ? -15.788 -7.700 -26.185 1.00 31.89 8 LEU B O 1
ATOM 926 N N . TYR B 1 9 ? -13.636 -7.869 -26.803 1.00 32.68 9 TYR B N 1
ATOM 927 C CA . TYR B 1 9 ? -13.897 -7.468 -28.179 1.00 35.39 9 TYR B CA 1
ATOM 928 C C . TYR B 1 9 ? -14.941 -8.382 -28.809 1.00 34.71 9 TYR B C 1
ATOM 929 O O . TYR B 1 9 ? -15.928 -7.911 -29.373 1.00 32.50 9 TYR B O 1
ATOM 938 N N . ASP B 1 10 ? -14.728 -9.688 -28.702 1.00 34.98 10 ASP B N 1
ATOM 939 C CA . ASP B 1 10 ? -15.670 -10.643 -29.269 1.00 38.58 10 ASP B CA 1
ATOM 940 C C . ASP B 1 10 ? -17.056 -10.380 -28.699 1.00 36.36 10 ASP B C 1
ATOM 941 O O . ASP B 1 10 ? -18.034 -10.293 -29.437 1.00 37.16 10 ASP B O 1
ATOM 946 N N . ALA B 1 11 ? -17.128 -10.237 -27.380 1.00 36.67 11 ALA B N 1
ATOM 947 C CA . ALA B 1 11 ? -18.391 -9.986 -26.698 1.00 35.07 11 ALA B CA 1
ATOM 948 C C . ALA B 1 11 ? -19.057 -8.704 -27.183 1.00 34.58 11 ALA B C 1
ATOM 949 O O . ALA B 1 11 ? -20.283 -8.602 -27.199 1.00 36.10 11 ALA B O 1
ATOM 951 N N . LEU B 1 12 ? -18.247 -7.726 -27.571 1.00 35.78 12 LEU B N 1
ATOM 952 C CA . LEU B 1 12 ? -18.763 -6.451 -28.062 1.00 35.29 12 LEU B CA 1
ATOM 953 C C . LEU B 1 12 ? -19.045 -6.521 -29.554 1.00 35.86 12 LEU B C 1
ATOM 954 O O . LEU B 1 12 ? -19.621 -5.598 -30.127 1.00 33.03 12 LEU B O 1
ATOM 959 N N . GLY B 1 13 ? -18.624 -7.618 -30.178 1.00 38.64 13 GLY B N 1
ATOM 960 C CA . GLY B 1 13 ? -18.825 -7.787 -31.607 1.00 39.53 13 GLY B CA 1
ATOM 961 C C . GLY B 1 13 ? -17.747 -7.091 -32.419 1.00 40.45 13 GLY B C 1
ATOM 962 O O . GLY B 1 13 ? -17.757 -7.133 -33.647 1.00 42.54 13 GLY B O 1
ATOM 963 N N . LEU B 1 14 ? -16.807 -6.452 -31.731 1.00 40.67 14 LEU B N 1
ATOM 964 C CA . LEU B 1 14 ? -15.720 -5.736 -32.389 1.00 41.01 14 LEU B CA 1
ATOM 965 C C . LEU B 1 14 ? -14.701 -6.679 -33.012 1.00 42.94 14 LEU B C 1
ATOM 966 O O . LEU B 1 14 ? -14.335 -7.694 -32.418 1.00 46.77 14 LEU B O 1
ATOM 971 N N . ASP B 1 15 ? -14.241 -6.339 -34.210 1.00 41.99 15 ASP B N 1
ATOM 972 C CA . ASP B 1 15 ? -13.248 -7.153 -34.891 1.00 44.86 15 ASP B CA 1
ATOM 973 C C . ASP B 1 15 ? -11.980 -6.344 -35.167 1.00 44.66 15 ASP B C 1
ATOM 974 O O . ASP B 1 15 ? -11.774 -5.852 -36.277 1.00 42.99 15 ASP B O 1
ATOM 979 N N . ALA B 1 16 ? -11.138 -6.205 -34.148 1.00 45.64 16 ALA B N 1
ATOM 980 C CA . ALA B 1 16 ? -9.891 -5.463 -34.289 1.00 46.58 16 ALA B CA 1
ATOM 981 C C . ALA B 1 16 ? -8.807 -6.412 -34.786 1.00 48.20 16 ALA B C 1
ATOM 982 O O . ALA B 1 16 ? -8.664 -7.525 -34.278 1.00 46.63 16 ALA B O 1
ATOM 984 N N . PRO B 1 17 ? -8.025 -5.981 -35.788 1.00 50.15 17 PRO B N 1
ATOM 985 C CA . PRO B 1 17 ? -6.957 -6.824 -36.335 1.00 51.16 17 PRO B CA 1
ATOM 986 C C . PRO B 1 17 ? -5.806 -7.049 -35.354 1.00 52.05 17 PRO B C 1
ATOM 987 O O . PRO B 1 17 ? -5.702 -6.275 -34.377 1.00 53.44 17 PRO B O 1
ATOM 991 N N . LEU B 1 22 ? -6.341 0.255 -28.418 1.00 28.74 22 LEU B N 1
ATOM 992 C CA . LEU B 1 22 ? -7.077 1.538 -28.205 1.00 27.71 22 LEU B CA 1
ATOM 993 C C . LEU B 1 22 ? -8.401 1.568 -28.966 1.00 27.28 22 LEU B C 1
ATOM 994 O O . LEU B 1 22 ? -8.453 1.265 -30.156 1.00 25.43 22 LEU B O 1
ATOM 999 N N . LEU B 1 23 ? -9.464 1.953 -28.272 1.00 23.36 23 LEU B N 1
ATOM 1000 C CA . LEU B 1 23 ? -10.797 2.015 -28.859 1.00 28.84 23 LEU B CA 1
ATOM 1001 C C . LEU B 1 23 ? -11.388 3.417 -28.734 1.00 28.85 23 LEU B C 1
ATOM 1002 O O . LEU B 1 23 ? -11.654 3.880 -27.628 1.00 32.49 23 LEU B O 1
ATOM 1007 N N . ILE B 1 24 ? -11.601 4.089 -29.861 1.00 28.13 24 ILE B N 1
ATOM 1008 C CA . ILE B 1 24 ? -12.158 5.442 -29.843 1.00 32.40 24 ILE B CA 1
ATOM 1009 C C . ILE B 1 24 ? -13.619 5.511 -30.287 1.00 36.46 24 ILE B C 1
ATOM 1010 O O . ILE B 1 24 ? -13.989 4.993 -31.341 1.00 37.01 24 ILE B O 1
ATOM 1015 N N . ILE B 1 25 ? -14.441 6.168 -29.473 1.00 38.99 25 ILE B N 1
ATOM 1016 C CA . ILE B 1 25 ? -15.865 6.318 -29.759 1.00 43.63 25 ILE B CA 1
ATOM 1017 C C . ILE B 1 25 ? -16.231 7.788 -29.976 1.00 46.42 25 ILE B C 1
ATOM 1018 O O . ILE B 1 25 ? -15.784 8.663 -29.237 1.00 45.95 25 ILE B O 1
ATOM 1023 N N . ASP B 1 26 ? -17.055 8.054 -30.986 1.00 52.78 26 ASP B N 1
ATOM 1024 C CA . ASP B 1 26 ? -17.474 9.420 -31.293 1.00 56.58 26 ASP B CA 1
ATOM 1025 C C . ASP B 1 26 ? -18.169 10.150 -30.147 1.00 58.13 26 ASP B C 1
ATOM 1026 O O . ASP B 1 26 ? -18.644 11.274 -30.318 1.00 59.14 26 ASP B O 1
ATOM 1031 N N . ASP B 1 27 ? -18.242 9.508 -28.986 1.00 56.38 27 ASP B N 1
ATOM 1032 C CA . ASP B 1 27 ? -18.843 10.133 -27.816 1.00 53.99 27 ASP B CA 1
ATOM 1033 C C . ASP B 1 27 ? -17.747 11.004 -27.223 1.00 52.14 27 ASP B C 1
ATOM 1034 O O . ASP B 1 27 ? -17.860 11.484 -26.095 1.00 52.65 27 ASP B O 1
ATOM 1039 N N . GLY B 1 28 ? -16.684 11.200 -27.998 1.00 49.51 28 GLY B N 1
ATOM 1040 C CA . GLY B 1 28 ? -15.560 11.984 -27.527 1.00 45.79 28 GLY B CA 1
ATOM 1041 C C . GLY B 1 28 ? -14.901 11.207 -26.405 1.00 44.47 28 GLY B C 1
ATOM 1042 O O . GLY B 1 28 ? -14.568 11.771 -25.362 1.00 44.76 28 GLY B O 1
ATOM 1043 N N . ILE B 1 29 ? -14.716 9.905 -26.620 1.00 39.95 29 ILE B N 1
ATOM 1044 C CA . ILE B 1 29 ? -14.119 9.039 -25.608 1.00 36.48 29 ILE B CA 1
ATOM 1045 C C . ILE B 1 29 ? -13.082 8.050 -26.151 1.00 33.79 29 ILE B C 1
ATOM 1046 O O . ILE B 1 29 ? -13.365 7.251 -27.046 1.00 33.81 29 ILE B O 1
ATOM 1051 N N . GLN B 1 30 ? -11.884 8.110 -25.579 1.00 28.37 30 GLN B N 1
ATOM 1052 C CA . GLN B 1 30 ? -10.780 7.244 -25.964 1.00 28.14 30 GLN B CA 1
ATOM 1053 C C . GLN B 1 30 ? -10.511 6.233 -24.856 1.00 28.79 30 GLN B C 1
ATOM 1054 O O . GLN B 1 30 ? -10.149 6.612 -23.742 1.00 26.60 30 GLN B O 1
ATOM 1060 N N . VAL B 1 31 ? -10.685 4.950 -25.154 1.00 25.02 31 VAL B N 1
ATOM 1061 C CA . VAL B 1 31 ? -10.449 3.917 -24.154 1.00 23.16 31 VAL B CA 1
ATOM 1062 C C . VAL B 1 31 ? -9.172 3.144 -24.446 1.00 25.02 31 VAL B C 1
ATOM 1063 O O . VAL B 1 31 ? -9.020 2.561 -25.524 1.00 27.01 31 VAL B O 1
ATOM 1067 N N . TYR B 1 32 ? -8.257 3.151 -23.482 1.00 22.68 32 TYR B N 1
ATOM 1068 C CA . TYR B 1 32 ? -6.984 2.447 -23.603 1.00 25.64 32 TYR B CA 1
ATOM 1069 C C . TYR B 1 32 ? -7.032 1.208 -22.725 1.00 27.99 32 TYR B C 1
ATOM 1070 O O . TYR B 1 32 ? -7.581 1.242 -21.627 1.00 27.12 32 TYR B O 1
ATOM 1079 N N . PHE B 1 33 ? -6.441 0.120 -23.203 1.00 27.48 33 PHE B N 1
ATOM 1080 C CA . PHE B 1 33 ? -6.426 -1.123 -22.452 1.00 29.37 33 PHE B CA 1
ATOM 1081 C C . PHE B 1 33 ? -5.015 -1.521 -22.023 1.00 30.75 33 PHE B C 1
ATOM 1082 O O . PHE B 1 33 ? -4.073 -1.495 -22.819 1.00 31.41 33 PHE B O 1
ATOM 1090 N N . ASN B 1 34 ? -4.884 -1.882 -20.751 1.00 33.46 34 ASN B N 1
ATOM 1091 C CA . ASN B 1 34 ? -3.612 -2.303 -20.180 1.00 40.09 34 ASN B CA 1
ATOM 1092 C C . ASN B 1 34 ? -3.796 -3.720 -19.638 1.00 40.71 34 ASN B C 1
ATOM 1093 O O . ASN B 1 34 ? -4.627 -3.948 -18.758 1.00 40.63 34 ASN B O 1
ATOM 1098 N N . GLU B 1 35 ? -3.033 -4.672 -20.168 1.00 44.20 35 GLU B N 1
ATOM 1099 C CA . GLU B 1 35 ? -3.148 -6.061 -19.732 1.00 48.58 35 GLU B CA 1
ATOM 1100 C C . GLU B 1 35 ? -1.969 -6.572 -18.916 1.00 51.37 35 GLU B C 1
ATOM 1101 O O . GLU B 1 35 ? -1.647 -7.762 -18.961 1.00 52.45 35 GLU B O 1
ATOM 1107 N N . SER B 1 36 ? -1.329 -5.684 -18.163 1.00 53.57 36 SER B N 1
ATOM 1108 C CA . SER B 1 36 ? -0.192 -6.085 -17.344 1.00 55.44 36 SER B CA 1
ATOM 1109 C C . SER B 1 36 ? -0.654 -6.504 -15.951 1.00 55.77 36 SER B C 1
ATOM 1110 O O . SER B 1 36 ? -1.803 -6.272 -15.571 1.00 55.44 36 SER B O 1
ATOM 1113 N N . ASP B 1 37 ? 0.244 -7.137 -15.203 1.00 56.67 37 ASP B N 1
ATOM 1114 C CA . ASP B 1 37 ? -0.054 -7.587 -13.848 1.00 56.06 37 ASP B CA 1
ATOM 1115 C C . ASP B 1 37 ? -1.268 -8.509 -13.761 1.00 54.40 37 ASP B C 1
ATOM 1116 O O . ASP B 1 37 ? -2.111 -8.359 -12.874 1.00 52.57 37 ASP B O 1
ATOM 1121 N N . HIS B 1 38 ? -1.351 -9.460 -14.688 1.00 52.58 38 HIS B N 1
ATOM 1122 C CA . HIS B 1 38 ? -2.440 -10.435 -14.717 1.00 51.22 38 HIS B CA 1
ATOM 1123 C C . HIS B 1 38 ? -3.840 -9.834 -14.592 1.00 49.77 38 HIS B C 1
ATOM 1124 O O . HIS B 1 38 ? -4.728 -10.442 -13.996 1.00 49.87 38 HIS B O 1
ATOM 1131 N N . THR B 1 39 ? -4.041 -8.647 -15.154 1.00 47.63 39 THR B N 1
ATOM 1132 C CA . THR B 1 39 ? -5.350 -8.000 -15.093 1.00 43.64 39 THR B CA 1
ATOM 1133 C C . THR B 1 39 ? -5.628 -7.199 -16.358 1.00 38.66 39 THR B C 1
ATOM 1134 O O . THR B 1 39 ? -4.720 -6.926 -17.140 1.00 37.66 39 THR B O 1
ATOM 1138 N N . LEU B 1 40 ? -6.891 -6.837 -16.558 1.00 35.16 40 LEU B N 1
ATOM 1139 C CA . LEU B 1 40 ? -7.294 -6.041 -17.711 1.00 32.27 40 LEU B CA 1
ATOM 1140 C C . LEU B 1 40 ? -7.740 -4.678 -17.197 1.00 30.72 40 LEU B C 1
ATOM 1141 O O . LEU B 1 40 ? -8.733 -4.575 -16.484 1.00 28.55 40 LEU B O 1
ATOM 1146 N N . GLU B 1 41 ? -7.008 -3.636 -17.568 1.00 31.67 41 GLU B N 1
ATOM 1147 C CA . GLU B 1 41 ? -7.327 -2.291 -17.114 1.00 31.64 41 GLU B CA 1
ATOM 1148 C C . GLU B 1 41 ? -7.847 -1.393 -18.232 1.00 29.59 41 GLU B C 1
ATOM 1149 O O . GLU B 1 41 ? -7.229 -1.282 -19.285 1.00 30.50 41 GLU B O 1
ATOM 1163 N N . CYS B 1 43 ? -8.746 2.389 -19.417 1.00 20.68 43 CYS B N 1
ATOM 1164 C CA . CYS B 1 43 ? -8.329 3.734 -19.059 1.00 22.75 43 CYS B CA 1
ATOM 1165 C C . CYS B 1 43 ? -8.878 4.762 -20.032 1.00 22.63 43 CYS B C 1
ATOM 1166 O O . CYS B 1 43 ? -8.890 4.541 -21.240 1.00 25.24 43 CYS B O 1
ATOM 1170 N N . CYS B 1 44 ? -9.342 5.887 -19.506 1.00 20.06 44 CYS B N 1
ATOM 1171 C CA . CYS B 1 44 ? -9.853 6.936 -20.368 1.00 19.32 44 CYS B CA 1
ATOM 1172 C C . CYS B 1 44 ? -9.503 8.320 -19.869 1.00 18.44 44 CYS B C 1
ATOM 1173 O O . CYS B 1 44 ? -10.003 8.757 -18.842 1.00 19.38 44 CYS B O 1
ATOM 1176 N N . PRO B 1 45 ? -8.626 9.025 -20.590 1.00 21.29 45 PRO B N 1
ATOM 1177 C CA . PRO B 1 45 ? -8.237 10.383 -20.196 1.00 23.39 45 PRO B CA 1
ATOM 1178 C C . PRO B 1 45 ? -9.441 11.263 -20.520 1.00 24.42 45 PRO B C 1
ATOM 1179 O O . PRO B 1 45 ? -9.804 11.421 -21.686 1.00 29.23 45 PRO B O 1
ATOM 1183 N N . PHE B 1 46 ? -10.073 11.823 -19.497 1.00 25.76 46 PHE B N 1
ATOM 1184 C CA . PHE B 1 46 ? -11.262 12.628 -19.729 1.00 22.73 46 PHE B CA 1
ATOM 1185 C C . PHE B 1 46 ? -11.138 14.140 -19.572 1.00 25.38 46 PHE B C 1
ATOM 1186 O O . PHE B 1 46 ? -12.047 14.872 -19.963 1.00 26.63 46 PHE B O 1
ATOM 1202 N N . PRO B 1 48 ? -7.899 17.550 -18.557 1.00 27.59 48 PRO B N 1
ATOM 1203 C CA . PRO B 1 48 ? -6.527 17.884 -18.170 1.00 28.00 48 PRO B CA 1
ATOM 1204 C C . PRO B 1 48 ? -6.355 17.749 -16.659 1.00 25.09 48 PRO B C 1
ATOM 1205 O O . PRO B 1 48 ? -7.318 17.872 -15.903 1.00 26.37 48 PRO B O 1
ATOM 1209 N N . LEU B 1 49 ? -5.128 17.493 -16.228 1.00 26.53 49 LEU B N 1
ATOM 1210 C CA . LEU B 1 49 ? -4.838 17.351 -14.808 1.00 26.29 49 LEU B CA 1
ATOM 1211 C C . LEU B 1 49 ? -5.004 18.706 -14.122 1.00 27.14 49 LEU B C 1
ATOM 1212 O O . LEU B 1 49 ? -4.373 19.688 -14.510 1.00 26.07 49 LEU B O 1
ATOM 1217 N N . PRO B 1 50 ? -5.872 18.781 -13.104 1.00 28.17 50 PRO B N 1
ATOM 1218 C CA . PRO B 1 50 ? -6.048 20.070 -12.428 1.00 27.15 50 PRO B CA 1
ATOM 1219 C C . PRO B 1 50 ? -4.904 20.422 -11.479 1.00 27.59 50 PRO B C 1
ATOM 1220 O O . PRO B 1 50 ? -4.162 19.549 -11.024 1.00 23.38 50 PRO B O 1
ATOM 1224 N N . ASP B 1 51 ? -4.766 21.716 -11.208 1.00 27.08 51 ASP B N 1
ATOM 1225 C CA . ASP B 1 51 ? -3.743 22.234 -10.311 1.00 30.98 51 ASP B CA 1
ATOM 1226 C C . ASP B 1 51 ? -4.444 22.914 -9.153 1.00 31.24 51 ASP B C 1
ATOM 1227 O O . ASP B 1 51 ? -3.869 23.756 -8.471 1.00 35.89 51 ASP B O 1
ATOM 1232 N N . ASP B 1 52 ? -5.701 22.540 -8.947 1.00 27.55 52 ASP B N 1
ATOM 1233 C CA . ASP B 1 52 ? -6.516 23.101 -7.881 1.00 26.58 52 ASP B CA 1
ATOM 1234 C C . ASP B 1 52 ? -6.666 22.066 -6.773 1.00 22.03 52 ASP B C 1
ATOM 1235 O O . ASP B 1 52 ? -7.148 20.959 -7.009 1.00 21.25 52 ASP B O 1
ATOM 1240 N N . ILE B 1 53 ? -6.245 22.431 -5.565 1.00 18.08 53 ILE B N 1
ATOM 1241 C CA . ILE B 1 53 ? -6.316 21.529 -4.416 1.00 19.48 53 ILE B CA 1
ATOM 1242 C C . ILE B 1 53 ? -7.695 20.902 -4.207 1.00 21.09 53 ILE B C 1
ATOM 1243 O O . ILE B 1 53 ? -7.823 19.676 -4.127 1.00 18.05 53 ILE B O 1
ATOM 1248 N N . LEU B 1 54 ? -8.722 21.739 -4.117 1.00 19.11 54 LEU B N 1
ATOM 1249 C CA . LEU B 1 54 ? -10.074 21.239 -3.898 1.00 22.35 54 LEU B CA 1
ATOM 1250 C C . LEU B 1 54 ? -10.558 20.295 -4.996 1.00 20.15 54 LEU B C 1
ATOM 1251 O O . LEU B 1 54 ? -11.235 19.308 -4.712 1.00 18.96 54 LEU B O 1
ATOM 1256 N N . THR B 1 55 ? -10.221 20.601 -6.244 1.00 19.72 55 THR B N 1
ATOM 1257 C CA . THR B 1 55 ? -10.621 19.753 -7.358 1.00 19.79 55 THR B CA 1
ATOM 1258 C C . THR B 1 55 ? -9.904 18.407 -7.245 1.00 19.17 55 THR B C 1
ATOM 1259 O O . THR B 1 55 ? -10.505 17.352 -7.450 1.00 17.95 55 THR B O 1
ATOM 1263 N N . LEU B 1 56 ? -8.618 18.445 -6.911 1.00 15.40 56 LEU B N 1
ATOM 1264 C CA . LEU B 1 56 ? -7.847 17.214 -6.763 1.00 16.51 56 LEU B CA 1
ATOM 1265 C C . LEU B 1 56 ? -8.422 16.358 -5.632 1.00 14.72 56 LEU B C 1
ATOM 1266 O O . LEU B 1 56 ? -8.564 15.146 -5.778 1.00 15.82 56 LEU B O 1
ATOM 1271 N N . GLN B 1 57 ? -8.771 16.990 -4.515 1.00 15.53 57 GLN B N 1
ATOM 1272 C CA . GLN B 1 57 ? -9.340 16.265 -3.384 1.00 16.73 57 GLN B CA 1
ATOM 1273 C C . GLN B 1 57 ? -10.710 15.693 -3.755 1.00 17.23 57 GLN B C 1
ATOM 1274 O O . GLN B 1 57 ? -11.089 14.618 -3.290 1.00 13.69 57 GLN B O 1
ATOM 1280 N N . HIS B 1 58 ? -11.449 16.421 -4.587 1.00 13.91 58 HIS B N 1
ATOM 1281 C CA . HIS B 1 58 ? -12.761 15.979 -5.051 1.00 16.14 58 HIS B CA 1
ATOM 1282 C C . HIS B 1 58 ? -12.679 14.639 -5.792 1.00 14.89 58 HIS B C 1
ATOM 1283 O O . HIS B 1 58 ? -13.480 13.740 -5.550 1.00 13.75 58 HIS B O 1
ATOM 1290 N N . PHE B 1 59 ? -11.713 14.511 -6.694 1.00 12.79 59 PHE B N 1
ATOM 1291 C CA . PHE B 1 59 ? -11.574 13.270 -7.447 1.00 16.87 59 PHE B CA 1
ATOM 1292 C C . PHE B 1 59 ? -11.077 12.123 -6.574 1.00 15.57 59 PHE B C 1
ATOM 1293 O O . PHE B 1 59 ? -11.431 10.965 -6.804 1.00 20.10 59 PHE B O 1
ATOM 1301 N N . LEU B 1 60 ? -10.262 12.437 -5.572 1.00 15.11 60 LEU B N 1
ATOM 1302 C CA . LEU B 1 60 ? -9.793 11.407 -4.650 1.00 15.06 60 LEU B CA 1
ATOM 1303 C C . LEU B 1 60 ? -10.975 10.963 -3.781 1.00 15.98 60 LEU B C 1
ATOM 1304 O O . LEU B 1 60 ? -11.086 9.784 -3.420 1.00 13.99 60 LEU B O 1
ATOM 1309 N N . ARG B 1 61 ? -11.868 11.895 -3.443 1.00 15.16 61 ARG B N 1
ATOM 1310 C CA . ARG B 1 61 ? -13.047 11.531 -2.652 1.00 15.04 61 ARG B CA 1
ATOM 1311 C C . ARG B 1 61 ? -13.959 10.628 -3.479 1.00 15.50 61 ARG B C 1
ATOM 1312 O O . ARG B 1 61 ? -14.572 9.696 -2.958 1.00 14.03 61 ARG B O 1
ATOM 1320 N N . LEU B 1 62 ? -14.048 10.908 -4.773 1.00 15.34 62 LEU B N 1
ATOM 1321 C CA . LEU B 1 62 ? -14.891 10.118 -5.654 1.00 17.04 62 LEU B CA 1
ATOM 1322 C C . LEU B 1 62 ? -14.434 8.654 -5.651 1.00 18.55 62 LEU B C 1
ATOM 1323 O O . LEU B 1 62 ? -15.244 7.742 -5.816 1.00 17.10 62 LEU B O 1
ATOM 1328 N N . ASN B 1 63 ? -13.141 8.435 -5.441 1.00 13.62 63 ASN B N 1
ATOM 1329 C CA . ASN B 1 63 ? -12.594 7.081 -5.424 1.00 17.43 63 ASN B CA 1
ATOM 1330 C C . ASN B 1 63 ? -13.029 6.258 -4.227 1.00 20.15 63 ASN B C 1
ATOM 1331 O O . ASN B 1 63 ? -12.888 5.039 -4.225 1.00 19.47 63 ASN B O 1
ATOM 1336 N N . TYR B 1 64 ? -13.550 6.934 -3.209 1.00 18.76 64 TYR B N 1
ATOM 1337 C CA . TYR B 1 64 ? -14.004 6.286 -1.987 1.00 19.87 64 TYR B CA 1
ATOM 1338 C C . TYR B 1 64 ? -15.285 5.494 -2.208 1.00 21.88 64 TYR B C 1
ATOM 1339 O O . TYR B 1 64 ? -15.508 4.463 -1.569 1.00 18.83 64 TYR B O 1
ATOM 1348 N N . THR B 1 65 ? -16.117 5.970 -3.128 1.00 18.19 65 THR B N 1
ATOM 1349 C CA . THR B 1 65 ? -17.408 5.348 -3.379 1.00 21.80 65 THR B CA 1
ATOM 1350 C C . THR B 1 65 ? -17.716 4.892 -4.801 1.00 24.34 65 THR B C 1
ATOM 1351 O O . THR B 1 65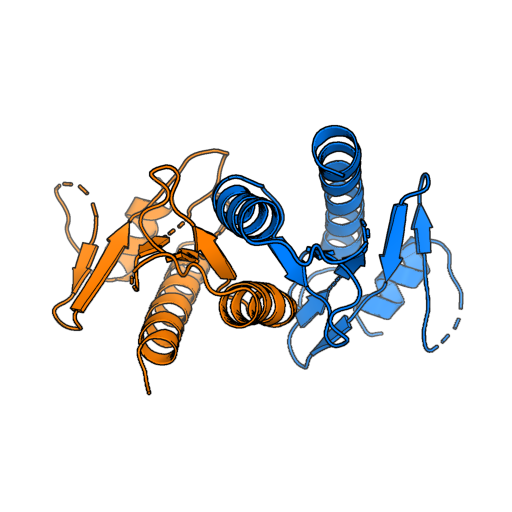 ? -18.808 4.388 -5.054 1.00 22.42 65 THR B O 1
ATOM 1355 N N . SER B 1 66 ? -16.778 5.055 -5.729 1.00 23.04 66 SER B N 1
ATOM 1356 C CA . SER B 1 66 ? -17.050 4.674 -7.113 1.00 21.69 66 SER B CA 1
ATOM 1357 C C . SER B 1 66 ? -16.358 3.412 -7.610 1.00 21.34 66 SER B C 1
ATOM 1358 O O . SER B 1 66 ? -15.221 3.128 -7.243 1.00 19.29 66 SER B O 1
ATOM 1361 N N . ALA B 1 67 ? -17.059 2.660 -8.457 1.00 24.08 67 ALA B N 1
ATOM 1362 C CA . ALA B 1 67 ? -16.510 1.439 -9.043 1.00 25.46 67 ALA B CA 1
ATOM 1363 C C . ALA B 1 67 ? -15.439 1.877 -10.037 1.00 22.50 67 ALA B C 1
ATOM 1364 O O . ALA B 1 67 ? -14.366 1.281 -10.129 1.00 26.85 67 ALA B O 1
ATOM 1366 N N . VAL B 1 68 ? -15.742 2.938 -10.774 1.00 20.42 68 VAL B N 1
ATOM 1367 C CA . VAL B 1 68 ? -14.816 3.500 -11.747 1.00 22.37 68 VAL B CA 1
ATOM 1368 C C . VAL B 1 68 ? -14.024 4.573 -11.005 1.00 23.42 68 VAL B C 1
ATOM 1369 O O . VAL B 1 68 ? -14.591 5.570 -10.561 1.00 23.46 68 VAL B O 1
ATOM 1373 N N . THR B 1 69 ? -12.717 4.365 -10.870 1.00 21.46 69 THR B N 1
ATOM 1374 C CA . THR B 1 69 ? -11.872 5.303 -10.143 1.00 20.56 69 THR B CA 1
ATOM 1375 C C . THR B 1 69 ? -11.145 6.321 -11.016 1.00 19.29 69 THR B C 1
ATOM 1376 O O . THR B 1 69 ? -11.085 6.188 -12.240 1.00 18.43 69 THR B O 1
AT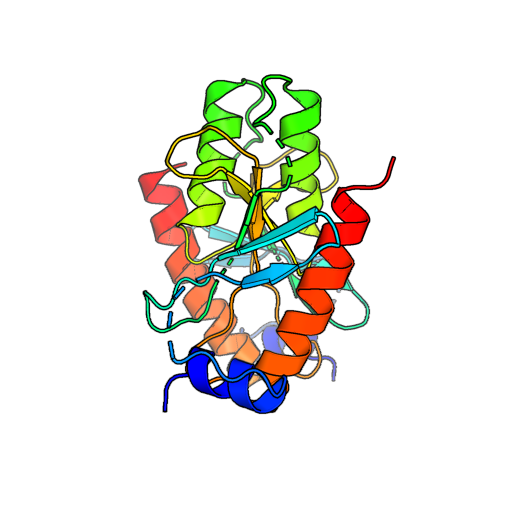OM 1380 N N . ILE B 1 70 ? -10.585 7.332 -10.362 1.00 17.79 70 ILE B N 1
ATOM 1381 C CA . ILE B 1 70 ? -9.865 8.404 -11.045 1.00 15.99 70 ILE B CA 1
ATOM 1382 C C . ILE B 1 70 ? -8.369 8.365 -10.750 1.00 15.80 70 ILE B C 1
ATOM 1383 O O . ILE B 1 70 ? -7.949 8.222 -9.604 1.00 17.24 70 ILE B O 1
ATOM 1388 N N . GLY B 1 71 ? -7.565 8.492 -11.794 1.00 13.15 71 GLY B N 1
ATOM 1389 C CA . GLY B 1 71 ? -6.131 8.505 -11.608 1.00 16.67 71 GLY B CA 1
ATOM 1390 C C . GLY B 1 71 ? -5.549 9.600 -12.478 1.00 17.94 71 GLY B C 1
ATOM 1391 O O . GLY B 1 71 ? -6.285 10.434 -13.016 1.00 18.42 71 GLY B O 1
ATOM 1392 N N . ALA B 1 72 ? -4.230 9.607 -12.609 1.00 17.02 72 ALA B N 1
ATOM 1393 C CA . ALA B 1 72 ? -3.550 10.583 -13.444 1.00 20.76 72 ALA B CA 1
ATOM 1394 C C . ALA B 1 72 ? -2.525 9.804 -14.254 1.00 21.95 72 ALA B C 1
ATOM 1395 O O . ALA B 1 72 ? -1.850 8.927 -13.719 1.00 22.16 72 ALA B O 1
ATOM 1397 N N . ASP B 1 73 ? -2.417 10.112 -15.540 1.00 22.55 73 ASP B N 1
ATOM 1398 C CA . ASP B 1 73 ? -1.470 9.419 -16.404 1.00 27.84 73 ASP B CA 1
ATOM 1399 C C . ASP B 1 73 ? -0.023 9.698 -15.987 1.00 31.65 73 ASP B C 1
ATOM 1400 O O . ASP B 1 73 ? 0.270 10.718 -15.364 1.00 29.29 73 ASP B O 1
ATOM 1405 N N . ALA B 1 74 ? 0.878 8.786 -16.342 1.00 36.29 74 ALA B N 1
ATOM 1406 C CA . ALA B 1 74 ? 2.291 8.925 -16.002 1.00 40.42 74 ALA B CA 1
ATOM 1407 C C . ALA B 1 74 ? 2.878 10.233 -16.518 1.00 41.21 74 ALA B C 1
ATOM 1408 O O . ALA B 1 74 ? 3.727 10.839 -15.864 1.00 41.67 74 ALA B O 1
ATOM 1410 N N . ASP B 1 75 ? 2.426 10.660 -17.693 1.00 42.47 75 ASP B N 1
ATOM 1411 C CA . ASP B 1 75 ? 2.905 11.896 -18.298 1.00 44.22 75 ASP B CA 1
ATOM 1412 C C . ASP B 1 75 ? 2.434 13.101 -17.498 1.00 43.46 75 ASP B C 1
ATOM 1413 O O . ASP B 1 75 ? 2.875 14.225 -17.730 1.00 44.32 75 ASP B O 1
ATOM 1418 N N . ASN B 1 76 ? 1.522 12.856 -16.563 1.00 43.08 76 ASN B N 1
ATOM 1419 C CA . ASN B 1 76 ? 0.996 13.904 -15.703 1.00 41.51 76 ASN B CA 1
ATOM 1420 C C . ASN B 1 76 ? 0.281 14.991 -16.501 1.00 41.61 76 ASN B C 1
ATOM 1421 O O . ASN B 1 76 ? 0.317 16.166 -16.137 1.00 42.18 76 ASN B O 1
ATOM 1426 N N . THR B 1 77 ? -0.379 14.595 -17.586 1.00 41.32 77 THR B N 1
ATOM 1427 C CA . THR B 1 77 ? -1.087 15.552 -18.424 1.00 40.17 77 THR B CA 1
ATOM 1428 C C . THR B 1 77 ? -2.603 15.496 -18.284 1.00 36.39 77 THR B C 1
ATOM 1429 O O . THR B 1 77 ? -3.285 16.474 -18.583 1.00 39.89 77 THR B O 1
ATOM 1433 N N . ALA B 1 78 ? -3.138 14.370 -17.825 1.00 28.95 78 ALA B N 1
ATOM 1434 C CA . ALA B 1 78 ? -4.586 14.257 -17.700 1.00 24.69 78 ALA B CA 1
ATOM 1435 C C . ALA B 1 78 ? -5.080 13.339 -16.596 1.00 24.05 78 ALA B C 1
ATOM 1436 O O . ALA B 1 78 ? -4.344 12.485 -16.100 1.00 22.01 78 ALA B O 1
ATOM 1438 N N . LEU B 1 79 ? -6.341 13.535 -16.220 1.00 20.42 79 LEU B N 1
ATOM 1439 C CA . LEU B 1 79 ? -6.990 12.689 -15.232 1.00 20.61 79 LEU B CA 1
ATOM 1440 C C . LEU B 1 79 ? -7.559 11.567 -16.083 1.00 20.50 79 LEU B C 1
ATOM 1441 O O . LEU B 1 79 ? -8.023 11.806 -17.200 1.00 21.38 79 LEU B O 1
ATOM 1446 N N . VAL B 1 80 ? -7.517 10.349 -15.561 1.00 21.23 80 VAL B N 1
ATOM 1447 C CA . VAL B 1 80 ? -8.008 9.194 -16.291 1.00 19.76 80 VAL B CA 1
ATOM 1448 C C . VAL B 1 80 ? -8.984 8.362 -15.469 1.00 17.58 80 VAL B C 1
ATOM 1449 O O . VAL B 1 80 ? -8.781 8.143 -14.276 1.00 19.74 80 VAL B O 1
ATOM 1453 N N . ALA B 1 81 ? -10.065 7.931 -16.105 1.00 17.31 81 ALA B N 1
ATOM 1454 C CA . ALA B 1 81 ? -11.042 7.088 -15.432 1.00 18.55 81 ALA B CA 1
ATOM 1455 C C . ALA B 1 81 ? -10.458 5.690 -15.594 1.00 19.33 81 ALA B C 1
ATOM 1456 O O . ALA B 1 81 ? -9.936 5.353 -16.660 1.00 19.98 81 ALA B O 1
ATOM 1458 N N . LEU B 1 82 ? -10.539 4.883 -14.544 1.00 20.79 82 LEU B N 1
ATOM 1459 C CA . LEU B 1 82 ? -9.977 3.541 -14.578 1.00 19.61 82 LEU B CA 1
ATOM 1460 C C . LEU B 1 82 ? -10.930 2.470 -14.062 1.00 19.68 82 LEU B C 1
ATOM 1461 O O . LEU B 1 82 ? -11.812 2.737 -13.250 1.00 19.02 82 LEU B O 1
ATOM 1466 N N . TYR B 1 83 ? -10.731 1.251 -14.545 1.00 20.71 83 TYR B N 1
ATOM 1467 C CA . TYR B 1 83 ? -11.516 0.111 -14.116 1.00 23.98 83 TYR B CA 1
ATOM 1468 C C . TYR B 1 83 ? -10.719 -1.143 -14.452 1.00 27.57 83 TYR B C 1
ATOM 1469 O O . TYR B 1 83 ? -10.368 -1.370 -15.607 1.00 30.68 83 TYR B O 1
ATOM 1478 N N . ARG B 1 84 ? -10.418 -1.949 -13.438 1.00 28.52 84 ARG B N 1
ATOM 1479 C CA . ARG B 1 84 ? -9.632 -3.157 -13.650 1.00 33.79 84 ARG B CA 1
ATOM 1480 C C . ARG B 1 84 ? -10.392 -4.433 -13.321 1.00 36.75 84 ARG B C 1
ATOM 1481 O O . ARG B 1 84 ? -11.301 -4.435 -12.489 1.00 36.32 84 ARG B O 1
ATOM 1489 N N . LEU B 1 85 ? -9.998 -5.513 -13.991 1.00 37.75 85 LEU B N 1
ATOM 1490 C CA . LEU B 1 85 ? -10.589 -6.836 -13.807 1.00 42.04 85 LEU B CA 1
ATOM 1491 C C . LEU B 1 85 ? -9.475 -7.868 -13.966 1.00 42.89 85 LEU B C 1
ATOM 1492 O O . LEU B 1 85 ? -8.618 -7.740 -14.845 1.00 41.56 85 LEU B O 1
ATOM 1497 N N . PRO B 1 86 ? -9.472 -8.908 -13.123 1.00 44.24 86 PRO B N 1
ATOM 1498 C CA . PRO B 1 86 ? -8.425 -9.927 -13.241 1.00 43.91 86 PRO B CA 1
ATOM 1499 C C . PRO B 1 86 ? -8.597 -10.694 -14.552 1.00 45.11 86 PRO B C 1
ATOM 1500 O O . PRO B 1 86 ? -9.723 -10.884 -15.019 1.00 41.37 86 PRO B O 1
ATOM 1504 N N . GLN B 1 87 ? -7.487 -11.120 -15.151 1.00 47.41 87 GLN B N 1
ATOM 1505 C CA . GLN B 1 87 ? -7.545 -11.866 -16.408 1.00 50.34 87 GLN B CA 1
ATOM 1506 C C . GLN B 1 87 ? -8.421 -13.107 -16.268 1.00 50.68 87 GLN B C 1
ATOM 1507 O O . GLN B 1 87 ? -9.030 -13.564 -17.239 1.00 50.80 87 GLN B O 1
ATOM 1513 N N . THR B 1 88 ? -8.485 -13.638 -15.051 1.00 51.44 88 THR B N 1
ATOM 1514 C CA . THR B 1 88 ? -9.279 -14.825 -14.757 1.00 51.52 88 THR B CA 1
ATOM 1515 C C . THR B 1 88 ? -10.775 -14.566 -14.925 1.00 50.62 88 THR B C 1
ATOM 1516 O O . THR B 1 88 ? -11.575 -15.502 -14.933 1.00 52.87 88 THR B O 1
ATOM 1518 N N . SER B 1 89 ? -11.152 -13.298 -15.052 1.00 48.41 89 SER B N 1
ATOM 1519 C CA . SER B 1 89 ? -12.557 -12.937 -15.221 1.00 46.68 89 SER B CA 1
ATOM 1520 C C . SER B 1 89 ? -13.105 -13.564 -16.498 1.00 45.97 89 SER B C 1
ATOM 1521 O O . SER B 1 89 ? -12.343 -13.891 -17.408 1.00 46.74 89 SER B O 1
ATOM 1524 N N . THR B 1 90 ? -14.422 -13.737 -16.566 1.00 45.33 90 THR B N 1
ATOM 1525 C CA . THR B 1 90 ? -15.042 -14.319 -17.751 1.00 45.95 90 THR B CA 1
ATOM 1526 C C . THR B 1 90 ? -15.406 -13.226 -18.743 1.00 47.24 90 THR B C 1
ATOM 1527 O O . THR B 1 90 ? -15.351 -12.040 -18.418 1.00 46.28 90 THR B O 1
ATOM 1531 N N . GLU B 1 91 ? -15.777 -13.633 -19.953 1.00 48.74 91 GLU B N 1
ATOM 1532 C CA . GLU B 1 91 ? -16.153 -12.696 -21.006 1.00 50.78 91 GLU B CA 1
ATOM 1533 C C . GLU B 1 91 ? -17.410 -11.917 -20.628 1.00 51.25 91 GLU B C 1
ATOM 1534 O O . GLU B 1 91 ? -17.617 -10.792 -21.087 1.00 51.51 91 GLU B O 1
ATOM 1540 N N . GLU B 1 92 ? -18.244 -12.520 -19.786 1.00 51.49 92 GLU B N 1
ATOM 1541 C CA . GLU B 1 92 ? -19.477 -11.885 -19.334 1.00 51.89 92 GLU B CA 1
ATOM 1542 C C . GLU B 1 92 ? -19.161 -10.758 -18.353 1.00 50.48 92 GLU B C 1
ATOM 1543 O O . GLU B 1 92 ? -19.784 -9.696 -18.385 1.00 49.04 92 GLU B O 1
ATOM 1549 N N . GLU B 1 93 ? -18.191 -11.002 -17.480 1.00 48.63 93 GLU B N 1
ATOM 1550 C CA . GLU B 1 93 ? -17.783 -10.015 -16.489 1.00 48.08 93 GLU B CA 1
ATOM 1551 C C . GLU B 1 93 ? -17.090 -8.844 -17.178 1.00 46.31 93 GLU B C 1
ATOM 1552 O O . GLU B 1 93 ? -17.258 -7.687 -16.786 1.00 44.55 93 GLU B O 1
ATOM 1558 N N . ALA B 1 94 ? -16.311 -9.156 -18.210 1.00 43.61 94 ALA B N 1
ATOM 1559 C CA . ALA B 1 94 ? -15.596 -8.135 -18.963 1.00 41.88 94 ALA B CA 1
ATOM 1560 C C . ALA B 1 94 ? -16.605 -7.211 -19.630 1.00 41.26 94 ALA B C 1
ATOM 1561 O O . ALA B 1 94 ? -16.526 -5.988 -19.505 1.00 39.21 94 ALA B O 1
ATOM 1563 N N . LEU B 1 95 ? -17.560 -7.810 -20.334 1.00 39.87 95 LEU B N 1
ATOM 1564 C CA . LEU B 1 95 ? -18.597 -7.056 -21.025 1.00 39.07 95 LEU B CA 1
ATOM 1565 C C . LEU B 1 95 ? -19.277 -6.103 -20.045 1.00 39.54 95 LEU B C 1
ATOM 1566 O O . LEU B 1 95 ? -19.397 -4.906 -20.311 1.00 37.29 95 LEU B O 1
ATOM 1571 N N . THR B 1 96 ? -19.717 -6.643 -18.911 1.00 37.87 96 THR B N 1
ATOM 1572 C CA . THR B 1 96 ? -20.386 -5.848 -17.888 1.00 38.15 96 THR B CA 1
ATOM 1573 C C . THR B 1 96 ? -19.509 -4.687 -17.436 1.00 35.18 96 THR B C 1
ATOM 1574 O O . THR B 1 96 ? -19.986 -3.564 -17.290 1.00 33.57 96 THR B O 1
ATOM 1578 N N . GLY B 1 97 ? -18.230 -4.968 -17.214 1.00 33.75 97 GLY B N 1
ATOM 1579 C CA . GLY B 1 97 ? -17.312 -3.929 -16.788 1.00 33.01 97 GLY B CA 1
ATOM 1580 C C . GLY B 1 97 ? -17.223 -2.805 -17.804 1.00 31.78 97 GLY B C 1
ATOM 1581 O O . GLY B 1 97 ? -17.262 -1.629 -17.442 1.00 31.30 97 GLY B O 1
ATOM 1582 N N . PHE B 1 98 ? -17.110 -3.165 -19.079 1.00 30.86 98 PHE B N 1
ATOM 1583 C CA .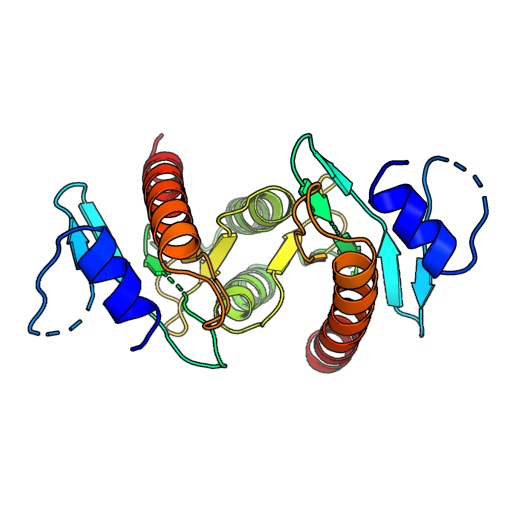 PHE B 1 98 ? -17.009 -2.178 -20.147 1.00 31.67 98 PHE B CA 1
ATOM 1584 C C . PHE B 1 98 ? -18.225 -1.261 -20.170 1.00 32.32 98 PHE B C 1
ATOM 1585 O O . PHE B 1 98 ? -18.098 -0.039 -20.281 1.00 31.88 98 PHE B O 1
ATOM 1593 N N . GLU B 1 99 ? -19.406 -1.857 -20.069 1.00 33.15 99 GLU B N 1
ATOM 1594 C CA . GLU B 1 99 ? -20.647 -1.095 -20.076 1.00 33.31 99 GLU B CA 1
ATOM 1595 C C . GLU B 1 99 ? -20.670 -0.085 -18.935 1.00 30.72 99 GLU B C 1
ATOM 1596 O O . GLU B 1 99 ? -21.069 1.066 -19.111 1.00 30.32 99 GLU B O 1
ATOM 1602 N N . LEU B 1 100 ? -20.245 -0.526 -17.758 1.00 31.09 100 LEU B N 1
ATOM 1603 C CA . LEU B 1 100 ? -20.224 0.343 -16.592 1.00 32.34 100 LEU B CA 1
ATOM 1604 C C . LEU B 1 100 ? -19.209 1.469 -16.778 1.00 31.45 100 LEU B C 1
ATOM 1605 O O . LEU B 1 100 ? -19.479 2.626 -16.443 1.00 29.90 100 LEU B O 1
ATOM 1610 N N . PHE B 1 101 ? -18.048 1.122 -17.327 1.00 28.00 101 PHE B N 1
ATOM 1611 C CA . PHE B 1 101 ? -16.979 2.086 -17.560 1.00 27.47 101 PHE B CA 1
ATOM 1612 C C . PHE B 1 101 ? -17.409 3.266 -18.435 1.00 29.02 101 PHE B C 1
ATOM 1613 O O . PHE B 1 101 ? -17.236 4.429 -18.054 1.00 27.38 101 PHE B O 1
ATOM 1621 N N . ILE B 1 102 ? -17.965 2.966 -19.606 1.00 26.88 102 ILE B N 1
ATOM 1622 C CA . ILE B 1 102 ? -18.406 4.005 -20.532 1.00 29.91 102 ILE B CA 1
ATOM 1623 C C . ILE B 1 102 ? -19.466 4.918 -19.929 1.00 30.04 102 ILE B C 1
ATOM 1624 O O . ILE B 1 102 ? -19.464 6.127 -20.167 1.00 27.25 102 ILE B O 1
ATOM 1629 N N . SER B 1 103 ? -20.374 4.337 -19.155 1.00 31.09 103 SER B N 1
ATOM 1630 C CA . SER B 1 103 ? -21.438 5.110 -18.529 1.00 33.00 103 SER B CA 1
ATOM 1631 C C . SER B 1 103 ? -20.843 6.116 -17.554 1.00 32.63 103 SER B C 1
ATOM 1632 O O . SER B 1 103 ? -21.242 7.275 -17.521 1.00 32.75 103 SER B O 1
ATOM 1635 N N . ASN B 1 104 ? -19.882 5.663 -16.761 1.00 32.04 104 ASN B N 1
ATOM 1636 C CA . ASN B 1 104 ? -19.232 6.532 -15.791 1.00 30.97 104 ASN B CA 1
ATOM 1637 C C . ASN B 1 104 ? -18.402 7.629 -16.457 1.00 29.82 104 ASN B C 1
ATOM 1638 O O . ASN B 1 104 ? -18.345 8.753 -15.960 1.00 29.66 104 ASN B O 1
ATOM 1643 N N . VAL B 1 105 ? -17.761 7.316 -17.580 1.00 28.31 105 VAL B N 1
ATOM 1644 C CA . VAL B 1 105 ? -16.958 8.323 -18.263 1.00 28.22 105 VAL B CA 1
ATOM 1645 C C . VAL B 1 105 ? -17.860 9.445 -18.771 1.00 31.44 105 VAL B C 1
ATOM 1646 O O . VAL B 1 105 ? -17.503 10.625 -18.699 1.00 26.11 105 VAL B O 1
ATOM 1650 N N . LYS B 1 106 ? -19.030 9.074 -19.282 1.00 30.49 106 LYS B N 1
ATOM 1651 C CA . LYS B 1 106 ? -19.983 10.061 -19.772 1.00 33.80 106 LYS B CA 1
ATOM 1652 C C . LYS B 1 106 ? -20.404 10.933 -18.594 1.00 32.84 106 LYS B C 1
ATOM 1653 O O . LYS B 1 106 ? -20.516 12.153 -18.716 1.00 34.01 106 LYS B O 1
ATOM 1659 N N . GLN B 1 107 ? -20.629 10.293 -17.450 1.00 31.55 107 GLN B N 1
ATOM 1660 C CA . GLN B 1 107 ? -21.028 11.003 -16.242 1.00 33.58 107 GLN B CA 1
ATOM 1661 C C . GLN B 1 107 ? -19.958 12.019 -15.840 1.00 32.43 107 GLN B C 1
ATOM 1662 O O . GLN B 1 107 ? -20.273 13.164 -15.521 1.00 28.64 107 GLN B O 1
ATOM 1668 N N . LEU B 1 108 ? -18.697 11.594 -15.863 1.00 27.93 108 LEU B N 1
ATOM 1669 C CA . LEU B 1 108 ? -17.584 12.465 -15.497 1.00 29.78 108 LEU B CA 1
ATOM 1670 C C . LEU B 1 108 ? -17.428 13.671 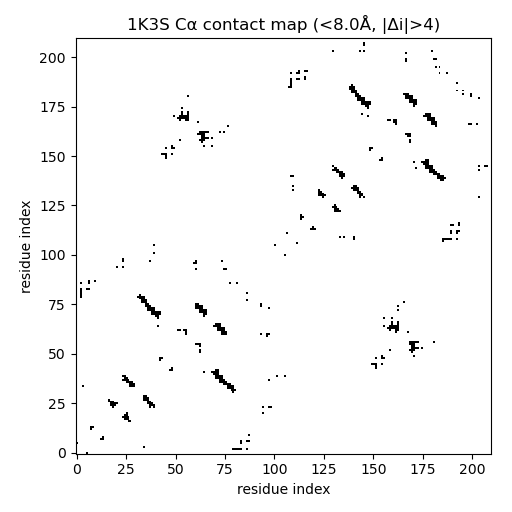-16.418 1.00 32.36 108 LEU B C 1
ATOM 1671 O O . LEU B 1 108 ? -16.852 14.682 -16.021 1.00 30.35 108 LEU B O 1
ATOM 1676 N N . LYS B 1 109 ? -17.935 13.569 -17.643 1.00 33.77 109 LYS B N 1
ATOM 1677 C CA . LYS B 1 109 ? -17.815 14.669 -18.594 1.00 38.91 109 LYS B CA 1
ATOM 1678 C C . LYS B 1 109 ? -19.011 15.614 -18.612 1.00 40.53 109 LYS B C 1
ATOM 1679 O O . LYS B 1 109 ? -19.047 16.563 -19.396 1.00 41.12 109 LYS B O 1
ATOM 1685 N N . GLU B 1 110 ? -19.984 15.364 -17.743 1.00 43.19 110 GLU B N 1
ATOM 1686 C CA . GLU B 1 110 ? -21.167 16.217 -17.668 1.00 48.30 110 GLU B CA 1
ATOM 1687 C C . GLU B 1 110 ? -20.817 17.505 -16.927 1.00 51.96 110 GLU B C 1
ATOM 1688 O O . GLU B 1 110 ? -19.742 17.619 -16.339 1.00 52.10 110 GLU B O 1
ATOM 1694 N N . HIS B 1 111 ? -21.729 18.472 -16.953 1.00 57.49 111 HIS B N 1
ATOM 1695 C CA . HIS B 1 111 ? -21.514 19.749 -16.275 1.00 61.20 111 HIS B CA 1
ATOM 1696 C C . HIS B 1 111 ? -22.826 20.448 -15.927 1.00 61.58 111 HIS B C 1
ATOM 1697 O O . HIS B 1 111 ? -23.101 21.527 -16.496 1.00 63.75 111 HIS B O 1
#

CATH classification: 3.30.1460.10

Nearest PDB structures (foldseek):
  1k3s-assembly1_B  TM=1.010E+00  e=7.946E-20  Salmonella enterica
  1k3s-assembly1_A  TM=8.841E-01  e=4.767E-15  Salmonella enterica
  4g6t-assembly1_A  TM=7.325E-01  e=4.427E-04  Pseudomonas syringae pv. tomato str. DC3000
  8q8o-assembly2_B-3  TM=7.610E-01  e=5.396E-03  Pseudomonas aeruginosa UCBPP-PA14
  8q8o-assembly1_A-2  TM=7.410E-01  e=6.115E-03  Pseudomonas aeruginosa UCBPP-PA14

B-factor: mean 32.0, std 12.26, range [11.66, 72.04]

InterPro domains:
  IPR013095 Type III secretion system chaperone [NF011749] (1-113)
  IPR013095 Type III secretion system chaperone [PF07824] (3-113)
  IPR013095 Type III secretion system chaperone [PIRSF034754] (1-113)
  IPR013095 Type III secretion system chaperone [cd17022] (1-112)

Radius of gyration: 17.58 Å; Cα contacts (8 Å, |Δi|>4): 334; chains: 2; bounding box: 33×40×54 Å

Solvent-accessible surface area: 11491 Å² total

Organism: Salmonella typhimurium (strain 14028s / SGSC 2262) (NCBI:txid588858)